Protein AF-A0A7C5MFE7-F1 (afdb_monomer)

Secondary structure (DSSP, 8-state):
-HHHHHHHHHHHHHHHHHHHHHHHHHHHHHHHHHHHHHHHHHHHHHHHHHHHHHHHHHHHHHHHHHHHHHTTT-HHHHHHHHHHHHHHHHHHHHHHHHHHHHHHHHHHHHHHHHHHHHHHHHHHHHHS-HHHHT-HHHHHHHHHHHHHHHHHHHHHHHHHHHHHHHHHHHHHHHHHHHHH-THHHHHHHHHHHHHHHHHHHHHHHHHHHHHHHHHHHHHHHHHHHHHH-TTTHHHH--

Mean predicted aligned error: 10.72 Å

Radius of gyration: 26.64 Å; Cα contacts (8 Å, |Δi|>4): 105; chains: 1; bounding box: 60×43×82 Å

Foldseek 3Di:
DVVLVVLVVVVVVVVVVCVVVVVVLVVLLCVQPVPLVVVLVVLLLVLLCLVVVLVVLVVLLVVLVVVCVVVVNPVVSVVSNVVSVVVNVVSVVVSVVSVVVSVVSLVVSLVSQLVVLVVVLVVVVVVDDPVLVPDPVSVVVSVCSNVCSSPPSSVVCVVVSVVVSVVSNLVSVQVSVVVVPNVVNVVVCVVCVVVVSVVSSVVSVVVVVCVVCVVVVVVVVVVVCCVPPPVNPVVVVD

pLDDT: mean 80.55, std 8.69, range [53.72, 92.88]

Structure (mmCIF, N/CA/C/O backbone):
data_AF-A0A7C5MFE7-F1
#
_entry.id   AF-A0A7C5MFE7-F1
#
loop_
_atom_site.group_PDB
_atom_site.id
_atom_site.type_symbol
_atom_site.label_atom_id
_atom_site.label_alt_id
_atom_site.label_comp_id
_atom_site.label_asym_id
_atom_site.label_entity_id
_atom_site.label_seq_id
_atom_site.pdbx_PDB_ins_code
_atom_site.Cartn_x
_atom_site.Cartn_y
_atom_site.Cartn_z
_atom_site.occupancy
_atom_site.B_iso_or_equiv
_atom_site.auth_seq_id
_atom_site.auth_comp_id
_atom_site.auth_asym_id
_atom_site.auth_atom_id
_atom_site.pdbx_PDB_model_num
ATOM 1 N N . MET A 1 1 ? 23.679 -6.532 19.827 1.00 55.00 1 MET A N 1
ATOM 2 C CA . MET A 1 1 ? 23.094 -7.546 18.911 1.00 55.00 1 MET A CA 1
ATOM 3 C C . MET A 1 1 ? 22.329 -8.663 19.627 1.00 55.00 1 MET A C 1
ATOM 5 O O . MET A 1 1 ? 21.208 -8.943 19.228 1.00 55.00 1 MET A O 1
ATOM 9 N N . ARG A 1 2 ? 22.862 -9.289 20.693 1.00 57.25 2 ARG A N 1
ATOM 10 C CA . ARG A 1 2 ? 22.149 -10.369 21.418 1.00 57.25 2 ARG A CA 1
ATOM 11 C C . ARG A 1 2 ? 20.836 -9.931 22.091 1.00 57.25 2 ARG A C 1
ATOM 13 O O . ARG A 1 2 ? 19.842 -10.634 21.957 1.00 57.25 2 ARG A O 1
ATOM 20 N N . GLN A 1 3 ? 20.800 -8.757 22.730 1.00 60.09 3 GLN A N 1
ATOM 21 C CA . GLN A 1 3 ? 19.574 -8.230 23.356 1.00 60.09 3 GLN A CA 1
ATOM 22 C C . GLN A 1 3 ? 18.445 -7.961 22.346 1.00 60.09 3 GLN A C 1
ATOM 24 O O . GLN A 1 3 ? 17.285 -8.247 22.627 1.00 60.09 3 GLN A O 1
ATOM 29 N N . THR A 1 4 ? 18.766 -7.470 21.145 1.00 59.75 4 THR A N 1
ATOM 30 C CA . THR A 1 4 ? 17.771 -7.207 20.093 1.00 59.75 4 THR A CA 1
ATOM 31 C C . THR A 1 4 ? 17.127 -8.496 19.579 1.00 59.75 4 THR A C 1
ATOM 33 O O . THR A 1 4 ? 15.907 -8.561 19.448 1.00 59.75 4 THR A O 1
ATOM 36 N N . LEU A 1 5 ? 17.920 -9.549 19.357 1.00 61.09 5 LEU A N 1
ATOM 37 C CA . LEU A 1 5 ? 17.409 -10.854 18.915 1.00 61.09 5 LEU A CA 1
ATOM 38 C C . LEU A 1 5 ? 16.526 -11.527 19.980 1.00 61.09 5 LEU A C 1
ATOM 40 O O . LEU A 1 5 ? 15.497 -12.114 19.645 1.00 61.09 5 LEU A O 1
ATOM 44 N N . GLN A 1 6 ? 16.872 -11.377 21.262 1.00 64.38 6 GLN A N 1
ATOM 45 C CA . GLN A 1 6 ? 16.081 -11.901 22.383 1.00 64.38 6 GLN A CA 1
ATOM 46 C C . GLN A 1 6 ? 14.714 -11.215 22.532 1.00 64.38 6 GLN A C 1
ATOM 48 O O . GLN A 1 6 ? 13.746 -11.863 22.925 1.00 64.38 6 GLN A O 1
ATOM 53 N N . LEU A 1 7 ? 14.603 -9.930 22.180 1.00 63.91 7 LEU A N 1
ATOM 54 C CA . LEU A 1 7 ? 13.331 -9.196 22.206 1.00 63.91 7 LEU A CA 1
ATOM 55 C C . LEU A 1 7 ? 12.421 -9.527 21.010 1.00 63.91 7 LEU A C 1
ATOM 57 O O . LEU A 1 7 ? 11.194 -9.510 21.145 1.00 63.91 7 LEU A O 1
ATOM 61 N N . LEU A 1 8 ? 13.004 -9.840 19.849 1.00 63.16 8 LEU A N 1
ATOM 62 C CA . LEU A 1 8 ? 12.271 -10.095 18.603 1.00 63.16 8 LEU A CA 1
ATOM 63 C C . LEU A 1 8 ? 11.680 -11.510 18.528 1.00 63.16 8 LEU A C 1
ATOM 65 O O . LEU A 1 8 ? 10.527 -11.673 18.123 1.00 63.16 8 LEU A O 1
ATOM 69 N N . TYR A 1 9 ? 12.423 -12.527 18.970 1.00 69.50 9 TYR A N 1
ATOM 70 C CA . TYR A 1 9 ? 12.007 -13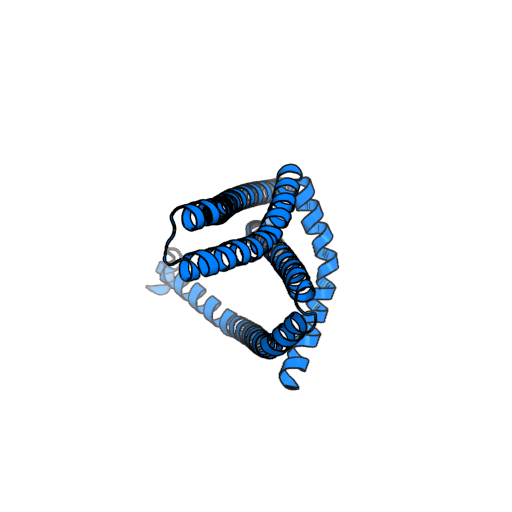.934 18.904 1.00 69.50 9 TYR A CA 1
ATOM 71 C C . TYR A 1 9 ? 10.619 -14.237 19.520 1.00 69.50 9 TYR A C 1
ATOM 73 O O . TYR A 1 9 ? 9.765 -14.800 18.827 1.00 69.50 9 TYR A O 1
ATOM 81 N N . PRO A 1 10 ? 10.303 -13.830 20.769 1.00 69.81 10 PRO A N 1
ATOM 82 C CA . PRO A 1 10 ? 8.995 -14.121 21.363 1.00 69.81 10 PRO A CA 1
ATOM 83 C C . PRO A 1 10 ? 7.845 -13.370 20.676 1.00 69.81 10 PRO A C 1
ATOM 85 O O . PRO A 1 10 ? 6.695 -13.807 20.740 1.00 69.81 10 PRO A O 1
ATOM 88 N N . ARG A 1 11 ? 8.128 -12.243 20.013 1.00 67.00 11 ARG A N 1
ATOM 89 C CA . ARG A 1 11 ? 7.126 -11.437 19.302 1.00 67.00 11 ARG A CA 1
ATOM 90 C C . ARG A 1 11 ? 6.789 -12.031 17.942 1.00 67.00 11 ARG A C 1
ATOM 92 O O . ARG A 1 11 ? 5.608 -12.154 17.637 1.00 67.00 11 ARG A O 1
ATOM 99 N N . LEU A 1 12 ? 7.796 -12.474 17.192 1.00 68.75 12 LEU A N 1
ATOM 100 C CA . LEU A 1 12 ? 7.597 -13.210 15.941 1.00 68.75 12 LEU A CA 1
ATOM 101 C C . LEU A 1 12 ? 6.794 -14.492 16.180 1.00 68.75 12 LEU A C 1
ATOM 103 O O . LEU A 1 12 ? 5.860 -14.775 15.440 1.00 68.75 12 LEU A O 1
ATOM 107 N N . ARG A 1 13 ? 7.066 -15.207 17.279 1.00 72.19 13 ARG A N 1
ATOM 108 C CA . ARG A 1 13 ? 6.284 -16.389 17.671 1.00 72.19 13 ARG A CA 1
ATOM 109 C C . ARG A 1 13 ? 4.826 -16.059 18.008 1.00 72.19 13 ARG A C 1
ATOM 111 O O . ARG A 1 13 ? 3.935 -16.805 17.619 1.00 72.19 13 ARG A O 1
ATOM 118 N N . LYS A 1 14 ? 4.560 -14.950 18.709 1.00 68.31 14 LYS A N 1
ATOM 119 C CA . LYS A 1 14 ? 3.183 -14.500 18.995 1.00 68.31 14 LYS A CA 1
ATOM 120 C C . LYS A 1 14 ? 2.439 -14.060 17.734 1.00 68.31 14 LYS A C 1
ATOM 122 O O . LYS A 1 14 ? 1.273 -14.402 17.593 1.00 68.31 14 LYS A O 1
ATOM 127 N N . ALA A 1 15 ? 3.105 -13.357 16.819 1.00 65.31 15 ALA A N 1
ATOM 128 C CA . ALA A 1 15 ? 2.534 -13.007 15.520 1.00 65.31 15 ALA A CA 1
ATOM 129 C C . ALA A 1 15 ? 2.223 -14.268 14.695 1.00 65.31 15 ALA A C 1
ATOM 131 O O . ALA A 1 15 ? 1.126 -14.398 14.161 1.00 65.31 15 ALA A O 1
ATOM 132 N N . ALA A 1 16 ? 3.135 -15.245 14.684 1.00 68.75 16 ALA A N 1
ATOM 133 C CA . ALA A 1 16 ? 2.913 -16.534 14.037 1.00 68.75 16 ALA A CA 1
ATOM 134 C C . ALA A 1 16 ? 1.734 -17.307 14.657 1.00 68.75 16 ALA A C 1
ATOM 136 O O . ALA A 1 16 ? 0.937 -17.896 13.938 1.00 68.75 16 ALA A O 1
ATOM 137 N N . ALA A 1 17 ? 1.561 -17.241 15.980 1.00 69.50 17 ALA A N 1
ATOM 138 C CA . ALA A 1 17 ? 0.408 -17.825 16.668 1.00 69.50 17 ALA A CA 1
ATOM 139 C C . ALA A 1 17 ? -0.923 -17.110 16.359 1.00 69.50 17 ALA A C 1
ATOM 141 O O . ALA A 1 17 ? -1.986 -17.673 16.613 1.00 69.50 17 ALA A O 1
ATOM 142 N N . GLN A 1 18 ? -0.882 -15.891 15.808 1.00 68.31 18 GLN A N 1
ATOM 143 C CA . GLN A 1 18 ? -2.063 -15.134 15.389 1.00 68.31 18 GLN A CA 1
ATOM 144 C C . GLN A 1 18 ? -2.415 -15.296 13.900 1.00 68.31 18 GLN A C 1
ATOM 146 O O . GLN A 1 18 ? -3.549 -15.008 13.519 1.00 68.31 18 GLN 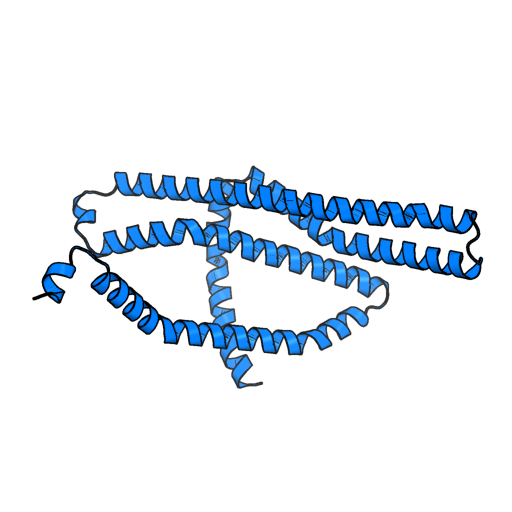A O 1
ATOM 151 N N . LEU A 1 19 ? -1.500 -15.825 13.074 1.00 70.50 19 LEU A N 1
ATOM 152 C CA . LEU A 1 19 ? -1.760 -16.216 11.679 1.00 70.50 19 LEU A CA 1
ATOM 153 C C . LEU A 1 19 ? -3.030 -17.068 11.501 1.00 70.50 19 LEU A C 1
ATOM 155 O O . LEU A 1 19 ? -3.811 -16.760 10.599 1.00 70.50 19 LEU A O 1
ATOM 159 N N . PRO A 1 20 ? -3.317 -18.085 12.343 1.00 71.19 20 PRO A N 1
ATOM 160 C CA . PRO A 1 20 ? -4.538 -18.866 12.202 1.00 71.19 20 PRO A CA 1
ATOM 161 C C . PRO A 1 20 ? -5.813 -18.088 12.532 1.00 71.19 20 PRO A C 1
ATOM 163 O O . PRO A 1 20 ? -6.875 -18.634 12.309 1.00 71.19 20 PRO A O 1
ATOM 166 N N . TYR A 1 21 ? -5.786 -16.840 13.000 1.00 67.38 21 TYR A N 1
ATOM 167 C CA . TYR A 1 21 ? -7.007 -16.026 13.095 1.00 67.38 21 TYR A CA 1
ATOM 168 C C . TYR A 1 21 ? -7.227 -15.152 11.855 1.00 67.38 21 TYR A C 1
ATOM 170 O O . TYR A 1 21 ? -8.353 -14.731 11.604 1.00 67.38 21 TYR A O 1
ATOM 178 N N . LEU A 1 22 ? -6.193 -14.950 11.028 1.00 69.25 22 LEU A N 1
ATOM 179 C CA . LEU A 1 22 ? -6.291 -14.160 9.798 1.00 69.25 22 LEU A CA 1
ATOM 180 C C . LEU A 1 22 ? -7.236 -14.791 8.779 1.00 69.25 22 LEU A C 1
ATOM 182 O O . LEU A 1 22 ? -7.971 -14.062 8.123 1.00 69.25 22 LEU A O 1
ATOM 186 N N . HIS A 1 23 ? -7.266 -16.124 8.664 1.00 73.25 23 HIS A N 1
ATOM 187 C CA . HIS A 1 23 ? -8.156 -16.792 7.707 1.00 73.25 23 HIS A CA 1
ATOM 188 C C . HIS A 1 23 ? -9.632 -16.480 7.989 1.00 73.25 23 HIS A C 1
ATOM 190 O O . HIS A 1 23 ? -10.410 -16.300 7.059 1.00 73.25 23 HIS A O 1
ATOM 196 N N . ARG A 1 24 ? -10.014 -16.374 9.268 1.00 68.06 24 ARG A N 1
ATOM 197 C CA . ARG A 1 24 ? -11.397 -16.116 9.677 1.00 68.06 24 ARG A CA 1
ATOM 198 C C . ARG A 1 24 ? -11.795 -14.671 9.389 1.00 68.06 24 ARG A C 1
ATOM 200 O O . ARG A 1 24 ? -12.894 -14.428 8.904 1.00 68.06 24 ARG A O 1
ATOM 207 N N . THR A 1 25 ? -10.879 -13.729 9.608 1.00 68.50 25 THR A N 1
ATOM 208 C CA . THR A 1 25 ? -11.067 -12.319 9.243 1.00 68.50 25 THR A CA 1
ATOM 209 C C . THR A 1 25 ? -11.133 -12.141 7.726 1.00 68.50 25 THR A C 1
ATOM 211 O O . THR A 1 25 ? -12.015 -11.449 7.231 1.00 68.50 25 THR A O 1
ATOM 214 N N . LEU A 1 26 ? -10.257 -12.813 6.973 1.00 69.25 26 LEU A N 1
ATOM 215 C CA . LEU A 1 26 ? -10.263 -12.790 5.508 1.00 69.25 26 LEU A CA 1
ATOM 216 C C . LEU A 1 26 ? -11.532 -13.426 4.931 1.00 69.25 26 LEU A C 1
ATOM 218 O O . LEU A 1 26 ? -12.086 -12.900 3.973 1.00 69.25 26 LEU A O 1
ATOM 222 N N . ALA A 1 27 ? -12.034 -14.505 5.535 1.00 74.75 27 ALA A N 1
ATOM 223 C CA . ALA A 1 27 ? -13.296 -15.123 5.137 1.00 74.75 27 ALA A CA 1
ATOM 224 C C . ALA A 1 27 ? -14.496 -14.188 5.364 1.00 74.75 27 ALA A C 1
ATOM 226 O O . ALA A 1 27 ? -15.359 -14.094 4.495 1.00 74.75 27 ALA A O 1
ATOM 227 N N . LEU A 1 28 ? -14.533 -13.455 6.483 1.00 67.38 28 LEU A N 1
ATOM 228 C CA . LEU A 1 28 ? -15.562 -12.439 6.746 1.00 67.38 28 LEU A CA 1
ATOM 229 C C . LEU A 1 28 ? -15.511 -11.294 5.724 1.00 67.38 28 LEU A C 1
ATOM 231 O O . LEU A 1 28 ? -16.542 -10.886 5.197 1.00 67.38 28 LEU A O 1
ATOM 235 N N . VAL A 1 29 ? -14.311 -10.817 5.385 1.00 69.31 29 VAL A N 1
ATOM 236 C CA . VAL A 1 29 ? -14.124 -9.776 4.359 1.00 69.31 29 VAL A CA 1
ATOM 237 C C . VAL A 1 29 ? -14.544 -10.275 2.979 1.00 69.31 29 VAL A C 1
ATOM 239 O O . VAL A 1 29 ? -15.185 -9.540 2.227 1.00 69.31 29 VAL A O 1
ATOM 242 N N . TRP A 1 30 ? -14.216 -11.526 2.654 1.00 73.88 30 TRP A N 1
ATOM 243 C CA . TRP A 1 30 ? -14.613 -12.159 1.402 1.00 73.88 30 TRP A CA 1
ATOM 244 C C . TRP A 1 30 ? -16.134 -12.287 1.297 1.00 73.88 30 TRP A C 1
ATOM 246 O O . TRP A 1 30 ? -16.702 -11.979 0.254 1.00 73.88 30 TRP A O 1
ATOM 256 N N . GLN A 1 31 ? -16.809 -12.670 2.383 1.00 72.31 31 GLN A N 1
ATOM 257 C CA . GLN A 1 31 ? -18.274 -12.722 2.436 1.00 72.31 31 GLN A CA 1
ATOM 258 C C . GLN A 1 31 ? -18.914 -11.336 2.284 1.00 72.31 31 GLN A C 1
ATOM 260 O O . GLN A 1 31 ? -19.957 -11.222 1.646 1.00 72.31 31 GLN A O 1
ATOM 265 N N . ALA A 1 32 ? -18.284 -10.287 2.816 1.00 67.50 32 ALA A N 1
ATOM 266 C CA . ALA A 1 32 ? -18.784 -8.919 2.702 1.00 67.50 32 ALA A CA 1
ATOM 267 C C . ALA A 1 32 ? -18.498 -8.267 1.332 1.00 67.50 32 ALA A C 1
ATOM 269 O O . ALA A 1 32 ? -19.285 -7.448 0.869 1.00 67.50 32 ALA A O 1
ATOM 270 N N . SER A 1 33 ? -17.371 -8.591 0.680 1.00 72.00 33 SER A N 1
ATOM 271 C CA . SER A 1 33 ? -16.854 -7.806 -0.456 1.00 72.00 33 SER A CA 1
ATOM 272 C C . SER A 1 33 ? -16.037 -8.609 -1.486 1.00 72.00 33 SER A C 1
ATOM 274 O O . SER A 1 33 ? -15.016 -8.131 -1.984 1.00 72.00 33 SER A O 1
ATOM 276 N N . ALA A 1 34 ? -16.461 -9.827 -1.847 1.00 76.06 34 ALA A N 1
ATOM 277 C CA . ALA A 1 34 ? -15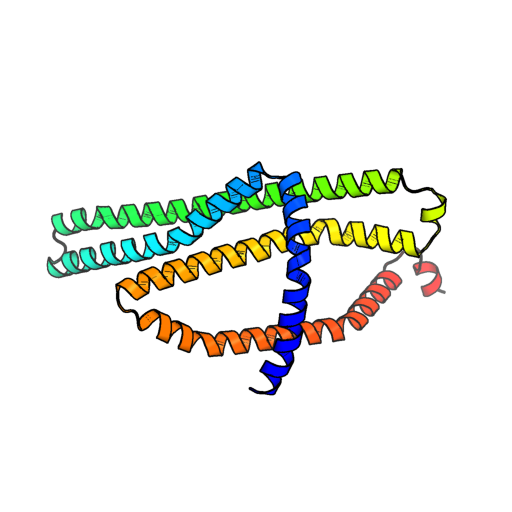.730 -10.696 -2.788 1.00 76.06 34 ALA A CA 1
ATOM 278 C C . ALA A 1 34 ? -15.331 -9.995 -4.107 1.00 76.06 34 ALA A C 1
ATOM 280 O O . ALA A 1 34 ? -14.179 -10.082 -4.536 1.00 76.06 34 ALA A O 1
ATOM 281 N N . GLY A 1 35 ? -16.250 -9.238 -4.722 1.00 80.12 35 GLY A N 1
ATOM 282 C CA . GLY A 1 35 ? -15.983 -8.504 -5.966 1.00 80.12 35 GLY A CA 1
ATOM 283 C C . GLY A 1 35 ? -14.861 -7.470 -5.817 1.00 80.12 35 GLY A C 1
ATOM 284 O O . GLY A 1 35 ? -13.873 -7.511 -6.546 1.00 80.12 35 GLY A O 1
ATOM 285 N N . TRP A 1 36 ? -14.951 -6.600 -4.811 1.00 75.50 36 TRP A N 1
ATOM 286 C CA . TRP A 1 36 ? -13.932 -5.578 -4.550 1.00 75.50 36 TRP A CA 1
ATOM 287 C C . TRP A 1 36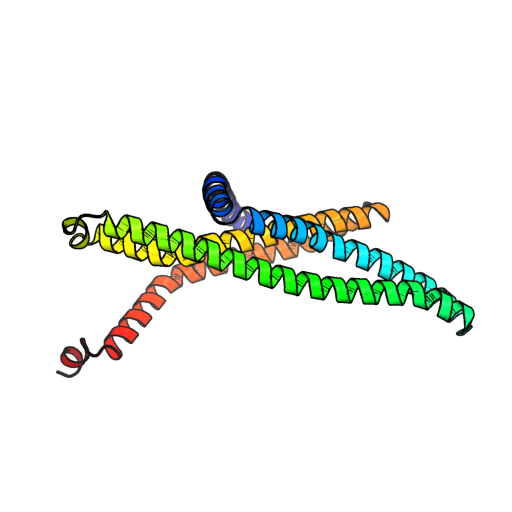 ? -12.598 -6.172 -4.101 1.00 75.50 36 TRP A C 1
ATOM 289 O O . TRP A 1 36 ? -11.547 -5.691 -4.513 1.00 75.50 36 TRP A O 1
ATOM 299 N N . THR A 1 37 ? -12.627 -7.267 -3.338 1.00 75.06 37 THR A N 1
ATOM 300 C CA . THR A 1 37 ? -11.416 -7.970 -2.893 1.00 75.06 37 THR A CA 1
ATOM 301 C C . THR A 1 37 ? -10.637 -8.546 -4.079 1.00 75.06 37 THR A C 1
ATOM 303 O O . THR A 1 37 ? -9.413 -8.433 -4.122 1.00 75.06 37 THR A O 1
ATOM 306 N N . THR A 1 38 ? -11.324 -9.124 -5.072 1.00 81.00 38 THR A N 1
ATOM 307 C CA . THR A 1 38 ? -10.667 -9.632 -6.293 1.00 81.00 38 THR A CA 1
ATOM 308 C C . THR A 1 38 ? -10.129 -8.510 -7.179 1.00 81.00 38 THR A C 1
ATOM 310 O O . THR A 1 38 ? -8.986 -8.598 -7.630 1.00 81.00 38 THR A O 1
ATOM 313 N N . ALA A 1 39 ? -10.895 -7.430 -7.373 1.00 83.00 39 ALA A N 1
ATOM 314 C CA . ALA A 1 39 ? -10.444 -6.253 -8.116 1.00 83.00 39 ALA A CA 1
ATOM 315 C C . ALA A 1 39 ? -9.200 -5.625 -7.470 1.00 83.00 39 ALA A C 1
ATOM 317 O O . ALA A 1 39 ? -8.222 -5.321 -8.151 1.00 83.00 39 ALA A O 1
ATOM 318 N N . TRP A 1 40 ? -9.203 -5.504 -6.143 1.00 81.06 40 TRP A N 1
ATOM 319 C CA . TRP A 1 40 ? -8.063 -5.024 -5.374 1.00 81.06 40 TRP A CA 1
ATOM 320 C C . TRP A 1 40 ? -6.849 -5.951 -5.497 1.00 81.06 40 TRP A C 1
ATOM 322 O O . TRP A 1 40 ? -5.750 -5.477 -5.778 1.00 81.06 40 TRP A O 1
ATOM 332 N N . ALA A 1 41 ? -7.034 -7.268 -5.365 1.00 80.69 41 ALA A N 1
ATOM 333 C CA . ALA A 1 41 ? -5.953 -8.242 -5.513 1.00 80.69 41 ALA A CA 1
ATOM 334 C C . ALA A 1 41 ? -5.312 -8.198 -6.909 1.00 80.69 41 ALA A C 1
ATOM 336 O O . ALA A 1 41 ? -4.086 -8.184 -7.024 1.00 80.69 41 ALA A O 1
ATOM 337 N N . ALA A 1 42 ? -6.122 -8.112 -7.969 1.00 85.88 42 ALA A N 1
ATOM 338 C CA . ALA A 1 42 ? -5.623 -7.948 -9.332 1.00 85.88 42 ALA A CA 1
ATOM 339 C C . ALA A 1 42 ? -4.810 -6.652 -9.474 1.00 85.88 42 ALA A C 1
ATOM 341 O O . ALA A 1 42 ? -3.715 -6.653 -10.041 1.00 85.88 42 ALA A O 1
ATOM 342 N N . LEU A 1 43 ? -5.303 -5.556 -8.897 1.00 84.56 43 LEU A N 1
ATOM 343 C CA . LEU A 1 43 ? -4.635 -4.263 -8.954 1.00 84.56 43 LEU A CA 1
ATOM 344 C C . LEU A 1 43 ? -3.305 -4.251 -8.189 1.00 84.56 43 LEU A C 1
ATOM 346 O O . LEU A 1 43 ? -2.347 -3.643 -8.662 1.00 84.56 43 LEU A O 1
ATOM 350 N N . LEU A 1 44 ? -3.207 -4.960 -7.059 1.00 81.44 44 LEU A N 1
ATOM 351 C CA . LEU A 1 44 ? -1.948 -5.141 -6.324 1.00 81.44 44 LEU A CA 1
ATOM 352 C C . LEU A 1 44 ? -0.894 -5.850 -7.177 1.00 81.44 44 LEU A C 1
ATOM 354 O O . LEU A 1 44 ? 0.269 -5.446 -7.168 1.00 81.44 44 LEU A O 1
ATOM 358 N N . VAL A 1 45 ? -1.292 -6.880 -7.931 1.00 83.00 45 VAL A N 1
ATOM 359 C CA . VAL A 1 45 ? -0.379 -7.610 -8.822 1.00 83.00 45 VAL A CA 1
ATOM 360 C C . VAL A 1 45 ? 0.129 -6.701 -9.936 1.00 83.00 45 VAL A C 1
ATOM 362 O O . VAL A 1 45 ? 1.337 -6.620 -10.159 1.00 83.00 45 VAL A O 1
ATOM 365 N N . VAL A 1 46 ? -0.770 -5.960 -10.591 1.00 86.31 46 VAL A N 1
ATOM 366 C CA . VAL A 1 46 ? -0.387 -5.005 -11.643 1.00 86.31 46 VAL A CA 1
ATOM 367 C C . VAL A 1 46 ? 0.530 -3.919 -11.077 1.00 86.31 46 VAL A C 1
ATOM 369 O O . VAL A 1 46 ? 1.572 -3.627 -11.664 1.00 86.31 46 VAL A O 1
ATOM 372 N N . GLN A 1 47 ? 0.212 -3.363 -9.905 1.00 83.00 47 GLN A N 1
ATOM 373 C CA . GLN A 1 47 ? 1.049 -2.346 -9.269 1.00 83.00 47 GLN A CA 1
ATOM 374 C C . GLN A 1 47 ? 2.419 -2.865 -8.834 1.00 83.00 47 GLN A C 1
ATOM 376 O O . GLN A 1 47 ? 3.387 -2.114 -8.913 1.00 83.00 47 GLN A O 1
ATOM 381 N N . GLY A 1 48 ? 2.529 -4.121 -8.398 1.00 82.31 48 GLY A N 1
ATOM 382 C CA . GLY A 1 48 ? 3.818 -4.726 -8.050 1.00 82.31 48 GLY A CA 1
ATOM 383 C C . GLY A 1 48 ? 4.732 -4.950 -9.259 1.00 82.31 48 GLY A C 1
ATOM 384 O O . GLY A 1 48 ? 5.952 -4.982 -9.111 1.00 82.31 48 GLY A O 1
ATOM 385 N N . LEU A 1 49 ? 4.156 -5.058 -10.461 1.00 84.38 49 LEU A N 1
ATOM 386 C CA . LEU A 1 49 ? 4.888 -5.222 -11.721 1.00 84.38 49 LEU A CA 1
ATOM 387 C C . LEU A 1 49 ? 5.243 -3.889 -12.398 1.00 84.38 49 LEU A C 1
ATOM 389 O O . LEU A 1 49 ? 6.192 -3.838 -13.177 1.00 84.38 49 LEU A O 1
ATOM 393 N N . LEU A 1 50 ? 4.539 -2.795 -12.095 1.00 84.62 50 LEU A N 1
ATOM 394 C CA . LEU A 1 50 ? 4.823 -1.476 -12.678 1.00 84.62 50 LEU A CA 1
ATOM 395 C C . LEU A 1 50 ? 6.281 -1.008 -12.483 1.00 84.62 50 LEU A C 1
ATOM 397 O O . LEU A 1 50 ? 6.881 -0.568 -13.465 1.00 84.62 50 LEU A O 1
ATOM 401 N N . PRO A 1 51 ? 6.906 -1.138 -11.292 1.00 84.31 51 PRO A N 1
ATOM 402 C CA . PRO A 1 51 ? 8.307 -0.762 -11.099 1.00 84.31 51 PRO A CA 1
ATOM 403 C C . PRO A 1 51 ? 9.266 -1.497 -12.039 1.00 84.31 51 PRO A C 1
ATOM 405 O O . PRO A 1 51 ? 10.253 -0.915 -12.481 1.00 84.31 51 PRO A O 1
ATOM 408 N N . VAL A 1 52 ? 8.961 -2.752 -12.388 1.00 85.75 52 VAL A N 1
ATOM 409 C CA . VAL A 1 52 ? 9.750 -3.532 -13.350 1.00 85.75 52 VAL A CA 1
ATOM 410 C C . VAL A 1 52 ? 9.694 -2.892 -14.734 1.00 85.75 52 VAL A C 1
ATOM 412 O O . VAL A 1 52 ? 10.739 -2.664 -15.345 1.00 85.75 52 VAL A O 1
ATOM 415 N N . ALA A 1 53 ? 8.495 -2.544 -15.209 1.00 85.94 53 ALA A N 1
ATOM 416 C CA . ALA A 1 53 ? 8.324 -1.867 -16.493 1.00 85.94 53 ALA A CA 1
ATOM 417 C C . ALA A 1 53 ? 9.095 -0.537 -16.535 1.00 85.94 53 ALA A C 1
ATOM 419 O O . ALA A 1 53 ? 9.796 -0.259 -17.510 1.00 85.94 53 ALA A O 1
ATOM 420 N N . THR A 1 54 ? 9.041 0.245 -15.452 1.00 86.38 54 THR A N 1
ATOM 421 C CA . THR A 1 54 ? 9.776 1.512 -15.329 1.00 86.38 54 THR A CA 1
ATOM 422 C C . THR A 1 54 ? 11.286 1.318 -15.455 1.00 86.38 54 THR A C 1
ATOM 424 O O . THR A 1 54 ? 11.938 2.096 -16.150 1.00 86.38 54 THR A O 1
ATOM 427 N N . VAL A 1 55 ? 11.861 0.277 -14.847 1.00 87.25 55 VAL A N 1
ATOM 428 C CA . VAL A 1 55 ? 13.303 -0.018 -14.953 1.00 87.25 55 VAL A CA 1
ATOM 429 C C . VAL A 1 55 ? 13.703 -0.350 -16.393 1.00 87.25 55 VAL A C 1
ATOM 431 O O . VAL A 1 55 ? 14.666 0.223 -16.908 1.00 87.25 55 VAL A O 1
ATOM 434 N N . TYR A 1 56 ? 12.951 -1.220 -17.075 1.00 87.75 56 TYR A N 1
ATOM 435 C CA . TYR A 1 56 ? 13.230 -1.564 -18.476 1.00 87.75 56 TYR A CA 1
ATOM 436 C C . TYR A 1 56 ? 13.121 -0.352 -19.407 1.00 87.75 56 TYR A C 1
ATOM 438 O O . TYR A 1 56 ? 13.973 -0.161 -20.277 1.00 87.75 56 TYR A O 1
ATOM 446 N N . LEU A 1 57 ? 12.108 0.491 -19.202 1.00 87.12 57 LEU A N 1
ATOM 447 C CA . LEU A 1 57 ? 11.922 1.717 -19.978 1.00 87.12 57 LEU A CA 1
ATOM 448 C C . LEU A 1 57 ? 13.014 2.745 -19.694 1.00 87.12 57 LEU A C 1
ATOM 450 O O . LEU A 1 57 ? 13.516 3.360 -20.630 1.00 87.12 57 LEU A O 1
ATOM 454 N N . THR A 1 58 ? 13.451 2.872 -18.440 1.00 88.12 58 THR A N 1
ATOM 455 C CA . THR A 1 58 ? 14.562 3.760 -18.068 1.00 88.12 58 THR A CA 1
ATOM 456 C C . THR A 1 58 ? 15.832 3.358 -18.807 1.00 88.12 58 THR A C 1
ATOM 458 O O . THR A 1 58 ? 16.479 4.207 -19.413 1.00 88.12 58 THR A O 1
ATOM 461 N N . ARG A 1 59 ? 16.151 2.057 -18.850 1.00 87.62 59 ARG A N 1
ATOM 462 C CA . ARG A 1 59 ? 17.264 1.546 -19.662 1.00 87.62 59 ARG A CA 1
ATOM 463 C C . ARG A 1 59 ? 17.102 1.918 -21.136 1.00 87.62 59 ARG A C 1
ATOM 465 O O . ARG A 1 59 ? 18.028 2.465 -21.718 1.00 87.62 59 ARG A O 1
ATOM 472 N N . ALA A 1 60 ? 15.939 1.649 -21.731 1.00 87.50 60 ALA A N 1
ATOM 473 C CA . ALA A 1 60 ? 15.703 1.935 -23.145 1.00 87.50 60 ALA A CA 1
ATOM 474 C C . ALA A 1 60 ? 15.849 3.432 -23.473 1.00 87.50 60 ALA A C 1
ATOM 476 O O . ALA A 1 60 ? 16.417 3.782 -24.507 1.00 87.50 60 ALA A O 1
ATOM 477 N N . VAL A 1 61 ? 15.374 4.315 -22.592 1.00 88.38 61 VAL A N 1
ATOM 478 C CA . VAL A 1 61 ? 15.538 5.768 -22.731 1.00 88.38 61 VAL A CA 1
ATOM 479 C C . VAL A 1 61 ? 17.010 6.158 -22.613 1.00 88.38 61 VAL A C 1
ATOM 481 O O . VAL A 1 61 ? 17.506 6.882 -23.472 1.00 88.38 61 VAL A O 1
ATOM 484 N N . VAL A 1 62 ? 17.727 5.652 -21.606 1.00 88.88 62 VAL A N 1
ATOM 485 C CA . VAL A 1 62 ? 19.159 5.936 -21.405 1.00 88.88 62 VAL A CA 1
ATOM 486 C C . VAL A 1 62 ? 19.988 5.464 -22.600 1.00 88.88 62 VAL A C 1
ATOM 488 O O . VAL A 1 62 ? 20.766 6.248 -23.139 1.00 88.88 62 VAL A O 1
ATOM 491 N N . ASP A 1 63 ? 19.773 4.236 -23.076 1.00 89.50 63 ASP A N 1
ATOM 492 C CA . ASP A 1 63 ? 20.491 3.666 -24.223 1.00 89.50 63 ASP A CA 1
ATOM 493 C C . ASP A 1 63 ? 20.304 4.534 -25.481 1.00 89.50 63 ASP A C 1
ATOM 495 O O . ASP A 1 63 ? 21.261 4.811 -26.207 1.00 89.50 63 ASP A O 1
ATOM 499 N N . ARG A 1 64 ? 19.084 5.034 -25.723 1.00 88.31 64 ARG A N 1
ATOM 500 C CA . ARG A 1 64 ? 18.787 5.925 -26.858 1.00 88.31 64 ARG A CA 1
ATOM 501 C C . ARG A 1 64 ? 19.345 7.333 -26.667 1.00 88.31 64 ARG A C 1
ATOM 503 O O . ARG A 1 64 ? 19.841 7.911 -27.629 1.00 88.31 64 ARG A O 1
ATOM 510 N N . MET A 1 65 ? 19.321 7.870 -25.449 1.00 86.31 65 MET A N 1
ATOM 511 C CA . MET A 1 65 ? 19.923 9.170 -25.135 1.00 86.31 65 MET A CA 1
ATOM 512 C C . MET A 1 65 ? 21.437 9.158 -25.357 1.00 86.31 65 MET A C 1
ATOM 514 O O . MET A 1 65 ? 21.971 10.096 -25.939 1.00 86.31 65 MET A O 1
ATOM 518 N N . VAL A 1 66 ? 22.131 8.076 -24.990 1.00 90.38 66 VAL A N 1
ATOM 519 C CA . VAL A 1 66 ? 23.572 7.926 -25.263 1.00 90.38 66 VAL A CA 1
ATOM 520 C C . VAL A 1 66 ? 23.867 8.005 -26.765 1.00 90.38 66 VAL A C 1
ATOM 522 O O . VAL A 1 66 ? 24.863 8.613 -27.156 1.00 90.38 66 VAL A O 1
ATOM 525 N N . VAL A 1 67 ? 23.003 7.441 -27.617 1.00 87.50 67 VAL A N 1
ATOM 526 C CA . VAL A 1 67 ? 23.140 7.548 -29.081 1.00 87.50 67 VAL A CA 1
ATOM 527 C C . VAL A 1 67 ? 22.950 8.991 -29.550 1.00 87.50 67 VAL A C 1
ATOM 529 O O . VAL A 1 67 ? 23.795 9.480 -30.292 1.00 87.50 67 VAL A O 1
ATOM 532 N N . VAL A 1 68 ? 21.917 9.690 -29.067 1.00 87.75 68 VAL A N 1
ATOM 533 C CA . VAL A 1 68 ? 21.661 11.109 -29.393 1.00 87.75 68 VAL A CA 1
ATOM 534 C C . VAL A 1 68 ? 22.853 12.000 -29.030 1.00 87.75 68 VAL A C 1
ATOM 536 O O . VAL A 1 68 ? 23.243 12.864 -29.814 1.00 87.75 68 VAL A O 1
ATOM 539 N N . PHE A 1 69 ? 23.468 11.773 -27.865 1.00 88.12 69 PHE A N 1
ATOM 540 C CA . PHE A 1 69 ? 24.667 12.509 -27.455 1.00 88.12 69 PHE A CA 1
ATOM 541 C C . PHE A 1 69 ? 25.868 12.221 -28.362 1.00 88.12 69 PHE A C 1
ATOM 543 O O . PHE A 1 69 ? 26.629 13.135 -28.677 1.00 88.12 69 PHE A O 1
ATOM 550 N N . ARG A 1 70 ? 26.039 10.973 -28.817 1.00 89.44 70 ARG A N 1
ATOM 551 C CA . ARG A 1 70 ? 27.130 10.594 -29.733 1.00 89.44 70 ARG A CA 1
ATOM 552 C C . ARG A 1 70 ? 26.949 11.158 -31.141 1.00 89.44 70 ARG A C 1
ATOM 554 O O . ARG A 1 70 ? 27.947 11.451 -31.789 1.00 89.44 70 ARG A O 1
ATOM 561 N N . THR A 1 71 ? 25.711 11.328 -31.601 1.00 87.50 71 THR A N 1
ATOM 562 C CA . THR A 1 71 ? 25.391 11.893 -32.922 1.00 87.50 71 THR A CA 1
ATOM 563 C C . THR A 1 71 ? 25.189 13.412 -32.904 1.00 87.50 71 THR A C 1
ATOM 565 O O . THR A 1 71 ? 24.696 13.966 -33.879 1.00 87.50 71 THR A O 1
ATOM 568 N N . GLN A 1 72 ? 25.563 14.097 -31.814 1.00 83.75 72 GLN A N 1
ATOM 569 C CA . GLN A 1 72 ? 25.435 15.555 -31.654 1.00 83.75 72 GLN A CA 1
ATOM 570 C C . GLN A 1 72 ? 24.007 16.095 -31.876 1.00 83.75 72 GLN A C 1
ATOM 572 O O . GLN A 1 72 ? 23.827 17.224 -32.323 1.00 83.75 72 GLN A O 1
ATOM 577 N N . GLY A 1 73 ? 22.978 15.313 -31.534 1.00 78.31 73 GLY A N 1
ATOM 578 C CA . GLY A 1 73 ? 21.586 15.768 -31.629 1.00 78.31 73 GLY A CA 1
ATOM 579 C C . GLY A 1 73 ? 20.937 15.604 -33.005 1.00 78.31 73 GLY A C 1
ATOM 580 O O . GLY A 1 73 ? 20.006 16.340 -33.323 1.00 78.31 73 GLY A O 1
ATOM 581 N N . ASP A 1 74 ? 21.394 14.640 -33.806 1.00 88.12 74 ASP A N 1
ATOM 582 C CA . ASP A 1 74 ? 20.779 14.300 -35.094 1.00 88.12 74 ASP A CA 1
ATOM 583 C C . ASP A 1 74 ? 19.248 14.050 -34.966 1.00 88.12 74 ASP A C 1
ATOM 585 O O . ASP A 1 74 ? 18.824 13.272 -34.094 1.00 88.12 74 ASP A O 1
ATOM 589 N N . PRO A 1 75 ? 18.382 14.678 -35.794 1.00 83.50 75 PRO A N 1
ATOM 590 C CA . PRO A 1 75 ? 16.925 14.575 -35.668 1.00 83.50 75 PRO A CA 1
ATOM 591 C C . PRO A 1 75 ? 16.363 13.149 -35.749 1.00 83.50 75 PRO A C 1
ATOM 593 O O . PRO A 1 75 ? 15.329 12.860 -35.137 1.00 83.50 75 PRO A O 1
ATOM 596 N N . GLU A 1 76 ? 17.020 12.240 -36.475 1.00 85.50 76 GLU A N 1
ATOM 597 C CA . GLU A 1 76 ? 16.617 10.829 -36.527 1.00 85.50 76 GLU A CA 1
ATOM 598 C C . GLU A 1 76 ? 16.856 10.112 -35.196 1.00 85.50 76 GLU A C 1
ATOM 600 O O . GLU A 1 76 ? 15.992 9.363 -34.726 1.00 85.50 76 GLU A O 1
ATOM 605 N N . ALA A 1 77 ? 17.976 10.406 -34.532 1.00 81.69 77 ALA A N 1
ATOM 606 C CA . ALA A 1 77 ? 18.277 9.874 -33.209 1.00 81.69 77 ALA A CA 1
ATOM 607 C C . ALA A 1 77 ? 17.275 10.389 -32.159 1.00 81.69 77 ALA A C 1
ATOM 609 O O . ALA A 1 77 ? 16.822 9.611 -31.314 1.00 81.69 77 ALA A O 1
ATOM 610 N N . LEU A 1 78 ? 16.856 11.661 -32.246 1.00 83.06 78 LEU A N 1
ATOM 611 C CA . LEU A 1 78 ? 15.797 12.207 -31.385 1.00 83.06 78 LEU A CA 1
ATOM 612 C C . LEU A 1 78 ? 14.452 11.502 -31.601 1.00 83.06 78 LEU A C 1
ATOM 614 O O . LEU A 1 78 ? 13.808 11.110 -30.626 1.00 83.06 78 LEU A O 1
ATOM 618 N N . ARG A 1 79 ? 14.024 11.296 -32.855 1.00 87.00 79 ARG A N 1
ATOM 619 C CA . ARG A 1 79 ? 12.774 10.563 -33.145 1.00 87.00 79 ARG A CA 1
ATOM 620 C C . ARG A 1 79 ? 12.824 9.130 -32.624 1.00 87.00 79 ARG A C 1
ATOM 622 O O . ARG A 1 79 ? 11.844 8.655 -32.053 1.00 87.00 79 ARG A O 1
ATOM 629 N N . ALA A 1 80 ? 13.966 8.461 -32.762 1.00 83.31 80 ALA A N 1
ATOM 630 C CA . ALA A 1 80 ? 14.159 7.109 -32.248 1.00 83.31 80 ALA A CA 1
ATOM 631 C C . ALA A 1 80 ? 14.118 7.038 -30.708 1.00 83.31 80 ALA A C 1
ATOM 633 O O . ALA A 1 80 ? 13.725 6.011 -30.152 1.00 83.31 80 ALA A O 1
ATOM 634 N N . ALA A 1 81 ? 14.499 8.115 -30.015 1.00 85.62 81 ALA A N 1
ATOM 635 C CA . ALA A 1 81 ? 14.413 8.221 -28.560 1.00 85.62 81 ALA A CA 1
ATOM 636 C C . ALA A 1 81 ? 13.022 8.654 -28.053 1.00 85.62 81 ALA A C 1
ATOM 638 O O . ALA A 1 81 ? 12.654 8.326 -26.923 1.00 85.62 81 ALA A O 1
ATOM 639 N N . ALA A 1 82 ? 12.225 9.336 -28.881 1.00 87.75 82 ALA A N 1
ATOM 640 C CA . ALA A 1 82 ? 10.889 9.807 -28.513 1.00 87.75 82 ALA A CA 1
ATOM 641 C C . ALA A 1 82 ? 9.915 8.659 -28.193 1.00 87.75 82 ALA A C 1
ATOM 643 O O . ALA A 1 82 ? 9.131 8.770 -27.256 1.00 87.75 82 ALA A O 1
ATOM 644 N N . GLY A 1 83 ? 9.997 7.537 -28.918 1.00 90.12 83 GLY A N 1
ATOM 645 C CA . GLY A 1 83 ? 9.167 6.348 -28.679 1.00 90.12 83 GLY A CA 1
ATOM 646 C C . GLY A 1 83 ? 9.268 5.795 -27.247 1.00 90.12 83 GLY A C 1
ATOM 647 O O . GLY A 1 83 ? 8.258 5.768 -26.540 1.00 90.12 83 GLY A O 1
ATOM 648 N N . PRO A 1 84 ? 10.461 5.378 -26.774 1.00 88.19 84 PRO A N 1
ATOM 649 C CA . PRO A 1 84 ? 10.626 4.884 -25.407 1.00 88.19 84 PRO A CA 1
ATOM 650 C C . PRO A 1 84 ? 10.374 5.961 -24.344 1.00 88.19 84 PRO A C 1
ATOM 652 O O . PRO A 1 84 ? 9.845 5.635 -23.283 1.00 88.19 84 PRO A O 1
ATOM 655 N N . ALA A 1 85 ? 10.679 7.235 -24.620 1.00 87.94 85 ALA A N 1
ATOM 656 C CA . ALA A 1 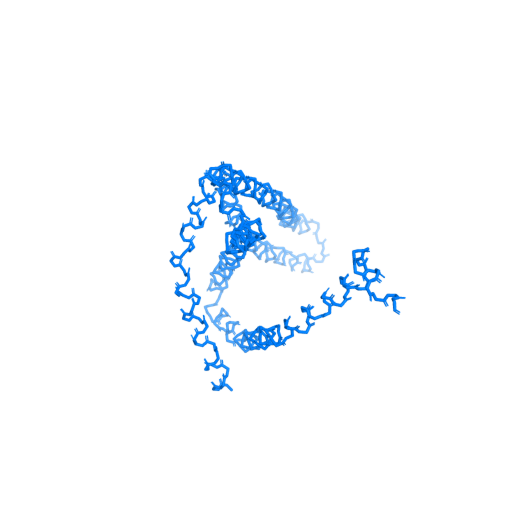85 ? 10.369 8.331 -23.700 1.00 87.94 85 ALA A CA 1
ATOM 657 C C . ALA A 1 85 ? 8.852 8.523 -23.519 1.00 87.94 85 ALA A C 1
ATOM 659 O O . ALA A 1 85 ? 8.373 8.664 -22.394 1.00 87.94 85 ALA A O 1
ATOM 660 N N . LEU A 1 86 ? 8.080 8.454 -24.606 1.00 92.44 86 LEU A N 1
ATOM 661 C CA . LEU A 1 86 ? 6.620 8.529 -24.565 1.00 92.44 86 LEU A CA 1
ATOM 662 C C . LEU A 1 86 ? 6.009 7.298 -23.884 1.00 92.44 86 LEU A C 1
ATOM 664 O O . LEU A 1 86 ? 5.090 7.438 -23.080 1.00 92.44 86 LEU A O 1
ATOM 668 N N . ALA A 1 87 ? 6.554 6.104 -24.131 1.00 90.69 87 ALA A N 1
ATOM 669 C CA . ALA A 1 87 ? 6.149 4.893 -23.420 1.00 90.69 87 ALA A CA 1
ATOM 670 C C . ALA A 1 87 ? 6.414 5.000 -21.908 1.00 90.69 87 ALA A C 1
ATOM 672 O O . ALA A 1 87 ? 5.559 4.625 -21.108 1.00 90.69 87 ALA A O 1
ATOM 673 N N . MET A 1 88 ? 7.556 5.567 -21.503 1.00 90.00 88 MET A N 1
ATOM 674 C CA . MET A 1 88 ? 7.862 5.841 -20.097 1.00 90.00 88 MET A CA 1
ATOM 675 C C . MET A 1 88 ? 6.875 6.835 -19.485 1.00 90.00 88 MET A C 1
ATOM 677 O O . MET A 1 88 ? 6.333 6.561 -18.417 1.00 90.00 88 MET A O 1
ATOM 681 N N . ALA A 1 89 ? 6.580 7.941 -20.171 1.00 90.88 89 ALA A N 1
ATOM 682 C CA . ALA A 1 89 ? 5.581 8.906 -19.717 1.00 90.88 89 ALA A CA 1
ATOM 683 C C . ALA A 1 89 ? 4.195 8.260 -19.554 1.00 90.88 89 ALA A C 1
ATOM 685 O O . ALA A 1 89 ? 3.540 8.464 -18.533 1.00 90.88 89 ALA A O 1
ATOM 686 N N . LEU A 1 90 ? 3.772 7.427 -20.511 1.00 92.50 90 LEU A N 1
ATOM 687 C CA . LEU A 1 90 ? 2.500 6.709 -20.446 1.00 92.50 90 LEU A CA 1
ATOM 688 C C . LEU A 1 90 ? 2.453 5.734 -19.265 1.00 92.50 90 LEU A C 1
ATOM 690 O O . LEU A 1 90 ? 1.452 5.692 -18.559 1.00 92.50 90 LEU A O 1
ATOM 694 N N . VAL A 1 91 ? 3.528 4.980 -19.016 1.00 91.12 91 VAL A N 1
ATOM 695 C CA . VAL A 1 91 ? 3.605 4.063 -17.867 1.00 91.12 91 VAL A CA 1
ATOM 696 C C . VAL A 1 91 ? 3.570 4.822 -16.543 1.00 91.12 91 VAL A C 1
ATOM 698 O O . VAL A 1 91 ? 2.886 4.385 -15.621 1.00 91.12 91 VAL A O 1
ATOM 701 N N . LEU A 1 92 ? 4.244 5.971 -16.444 1.00 89.81 92 LEU A N 1
ATOM 702 C CA . LEU A 1 92 ? 4.192 6.814 -15.247 1.00 89.81 92 LEU A CA 1
ATOM 703 C C . LEU A 1 92 ? 2.780 7.366 -15.012 1.00 89.81 92 LEU A C 1
ATOM 705 O O . LEU A 1 92 ? 2.253 7.226 -13.910 1.00 89.81 92 LEU A O 1
ATOM 709 N N . LEU A 1 93 ? 2.127 7.900 -16.046 1.00 92.88 93 LEU A N 1
ATOM 710 C CA . LEU A 1 93 ? 0.741 8.376 -15.960 1.00 92.88 93 LEU A CA 1
ATOM 711 C C . LEU A 1 93 ? -0.227 7.251 -15.580 1.00 92.88 93 LEU A C 1
ATOM 713 O O . LEU A 1 93 ? -1.062 7.419 -14.692 1.00 92.88 93 LEU A O 1
ATOM 717 N N . LEU A 1 94 ? -0.083 6.086 -16.213 1.00 91.06 94 LEU A N 1
ATOM 718 C CA . LEU A 1 94 ? -0.872 4.901 -15.904 1.00 91.06 94 LEU A CA 1
ATOM 719 C C . LEU A 1 94 ? -0.646 4.463 -14.453 1.00 91.06 94 LEU A C 1
ATOM 721 O O . LEU A 1 94 ? -1.604 4.121 -13.767 1.00 91.06 94 LEU A O 1
ATOM 725 N N . SER A 1 95 ? 0.591 4.524 -13.956 1.00 88.69 95 SER A N 1
ATOM 726 C CA . SER A 1 95 ? 0.904 4.167 -12.571 1.00 88.69 95 SER A CA 1
ATOM 727 C C . SER A 1 95 ? 0.187 5.060 -11.561 1.00 88.69 95 SER A C 1
ATOM 729 O O . SER A 1 95 ? -0.397 4.541 -10.610 1.00 88.69 95 SER A O 1
ATOM 731 N N . GLU A 1 96 ? 0.143 6.371 -11.799 1.00 90.06 96 GLU A N 1
ATOM 732 C CA . GLU A 1 96 ? -0.583 7.311 -10.941 1.00 90.06 96 GLU A CA 1
ATOM 733 C C . GLU A 1 96 ? -2.100 7.110 -11.033 1.00 90.06 96 GLU A C 1
ATOM 735 O O . GLU A 1 96 ? -2.785 7.072 -10.009 1.00 90.06 96 GLU A O 1
ATOM 740 N N . GLY A 1 97 ? -2.625 6.853 -12.235 1.00 91.88 97 GLY A N 1
ATOM 741 C CA . GLY A 1 97 ? -4.030 6.489 -12.423 1.00 91.88 97 GLY A CA 1
ATOM 742 C C . GLY A 1 97 ? -4.413 5.217 -11.658 1.00 91.88 97 GLY A C 1
ATOM 743 O O . GLY A 1 97 ? -5.399 5.204 -10.920 1.00 91.88 97 GLY A O 1
ATOM 744 N N . LEU A 1 98 ? -3.600 4.159 -11.753 1.00 89.38 98 LEU A N 1
ATOM 745 C CA . LEU A 1 98 ? -3.815 2.925 -10.994 1.00 89.38 98 LEU A CA 1
ATOM 746 C C . LEU A 1 98 ? -3.723 3.146 -9.485 1.00 89.38 98 LEU A C 1
ATOM 748 O O . LEU A 1 98 ? -4.461 2.492 -8.748 1.00 89.38 98 LEU A O 1
ATOM 752 N N . ARG A 1 99 ? -2.829 4.019 -9.001 1.00 87.12 99 ARG A N 1
ATOM 753 C CA . ARG A 1 99 ? -2.759 4.362 -7.570 1.00 87.12 99 ARG A CA 1
ATOM 754 C C . ARG A 1 99 ? -4.052 5.017 -7.101 1.00 87.12 99 ARG A C 1
ATOM 756 O O . ARG A 1 99 ? -4.588 4.599 -6.076 1.00 87.12 99 ARG A O 1
ATOM 763 N N . ALA A 1 100 ? -4.577 5.978 -7.859 1.00 88.75 100 ALA A N 1
ATOM 764 C CA . ALA A 1 100 ? -5.836 6.646 -7.537 1.00 88.75 100 ALA A CA 1
ATOM 765 C C . ALA A 1 100 ? -7.012 5.654 -7.502 1.00 88.75 100 ALA A C 1
ATOM 767 O O . ALA A 1 100 ? -7.757 5.608 -6.522 1.00 88.75 100 ALA A O 1
ATOM 768 N N . VAL A 1 101 ? -7.121 4.786 -8.513 1.00 88.94 101 VAL A N 1
ATOM 769 C CA . VAL A 1 101 ? -8.148 3.731 -8.567 1.00 88.94 101 VAL A CA 1
ATOM 770 C C . VAL A 1 101 ? -7.998 2.744 -7.405 1.00 88.94 101 VAL A C 1
ATOM 772 O O . VAL A 1 101 ? -8.992 2.368 -6.787 1.00 88.94 101 VAL A O 1
ATOM 775 N N . ALA A 1 102 ? -6.770 2.360 -7.044 1.00 85.50 102 ALA A N 1
ATOM 776 C CA . ALA A 1 102 ? -6.523 1.479 -5.901 1.00 85.50 102 ALA A CA 1
ATOM 777 C C . ALA A 1 102 ? -6.923 2.112 -4.576 1.00 85.50 102 ALA A C 1
ATOM 779 O O . ALA A 1 102 ? -7.398 1.409 -3.687 1.00 85.50 102 ALA A O 1
ATOM 780 N N . SER A 1 103 ? -6.702 3.418 -4.432 1.00 84.75 103 SER A N 1
ATOM 781 C CA . SER A 1 103 ? -7.144 4.175 -3.266 1.00 84.75 103 SER A CA 1
ATOM 782 C C . SER A 1 103 ? -8.666 4.145 -3.168 1.00 84.75 103 SER A C 1
ATOM 784 O O . SER A 1 103 ? -9.197 3.761 -2.134 1.00 84.75 103 SER A O 1
ATOM 786 N N . TYR A 1 104 ? -9.362 4.430 -4.271 1.00 87.25 104 TYR A N 1
ATOM 787 C CA . TYR A 1 104 ? -10.823 4.408 -4.318 1.00 87.25 104 TYR A CA 1
ATOM 788 C C . TYR A 1 104 ? -11.415 3.027 -3.998 1.00 87.25 104 TYR A C 1
ATOM 790 O O . TYR A 1 104 ? -12.283 2.917 -3.135 1.00 87.25 104 TYR A O 1
ATOM 798 N N . ILE A 1 105 ? -10.909 1.962 -4.635 1.00 84.19 105 ILE A N 1
ATOM 799 C CA . ILE A 1 105 ? -11.343 0.578 -4.367 1.00 84.19 105 ILE A CA 1
ATOM 800 C C . ILE A 1 105 ? -11.148 0.223 -2.892 1.00 84.19 105 ILE A C 1
ATOM 802 O O . ILE A 1 105 ? -12.010 -0.411 -2.290 1.00 84.19 105 ILE A O 1
ATOM 806 N N . ARG A 1 106 ? -10.022 0.639 -2.303 1.00 79.38 106 ARG A N 1
ATOM 807 C CA . ARG A 1 106 ? -9.700 0.375 -0.898 1.00 79.38 106 ARG A CA 1
ATOM 808 C C . ARG A 1 106 ? -10.655 1.099 0.045 1.00 79.38 106 ARG A C 1
ATOM 810 O O . ARG A 1 106 ? -11.121 0.478 0.991 1.00 79.38 106 ARG A O 1
ATOM 817 N N . THR A 1 107 ? -10.978 2.362 -0.232 1.00 82.38 107 THR A N 1
ATOM 818 C CA . THR A 1 107 ? -11.972 3.124 0.539 1.00 82.38 107 THR A CA 1
ATOM 819 C C . THR A 1 107 ? -13.350 2.475 0.443 1.00 82.38 107 THR A C 1
ATOM 821 O O . THR A 1 107 ? -13.946 2.171 1.468 1.00 82.38 107 THR A O 1
ATOM 824 N N . ALA A 1 108 ? -13.809 2.139 -0.766 1.00 84.75 108 ALA A N 1
ATOM 825 C CA . ALA A 1 108 ? -15.095 1.467 -0.951 1.00 84.75 108 ALA A CA 1
ATOM 826 C C . ALA A 1 108 ? -15.152 0.103 -0.237 1.00 84.75 108 ALA A C 1
ATOM 828 O O . ALA A 1 108 ? -16.160 -0.248 0.375 1.00 84.75 108 ALA A O 1
ATOM 829 N N . GLN A 1 109 ? -14.064 -0.673 -0.278 1.00 79.50 109 GLN A N 1
ATOM 830 C CA . GLN A 1 109 ? -13.969 -1.942 0.444 1.00 79.50 109 GLN A C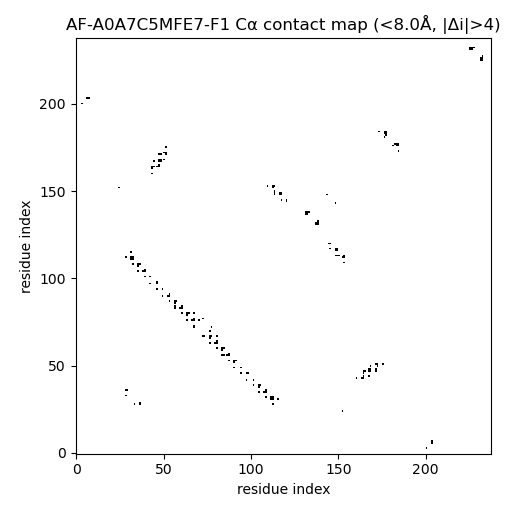A 1
ATOM 831 C C . GLN A 1 109 ? -14.000 -1.736 1.965 1.00 79.50 109 GLN A C 1
ATOM 833 O O . GLN A 1 109 ? -14.650 -2.513 2.665 1.00 79.50 109 GLN A O 1
ATOM 838 N N . ALA A 1 110 ? -13.315 -0.710 2.475 1.00 80.00 110 ALA A N 1
ATOM 839 C CA . ALA A 1 110 ? -13.314 -0.365 3.892 1.00 80.00 110 ALA A CA 1
ATOM 840 C C . ALA A 1 110 ? -14.723 -0.020 4.388 1.00 80.00 110 ALA A C 1
ATOM 842 O O . ALA A 1 110 ? -15.162 -0.589 5.388 1.00 80.00 110 ALA A O 1
ATOM 843 N N . ASP A 1 111 ? -15.443 0.822 3.647 1.00 82.12 111 ASP A N 1
ATOM 844 C CA . ASP A 1 111 ? -16.805 1.245 3.984 1.00 82.12 111 ASP A CA 1
ATOM 845 C C . ASP A 1 111 ? -17.770 0.050 4.009 1.00 82.12 111 ASP A C 1
ATOM 847 O O . ASP A 1 111 ? -18.474 -0.163 4.994 1.00 82.12 111 ASP A O 1
ATOM 851 N N . LEU A 1 112 ? -17.735 -0.815 2.987 1.00 82.25 112 LEU A N 1
ATOM 852 C CA . LEU A 1 112 ? -18.592 -2.008 2.927 1.00 82.25 112 LEU A CA 1
ATOM 853 C C . LEU A 1 112 ? -18.330 -2.989 4.077 1.00 82.25 112 LEU A C 1
ATOM 855 O O . LEU A 1 112 ? -19.263 -3.580 4.627 1.00 82.25 112 LEU A O 1
ATOM 859 N N . VAL A 1 113 ? -17.061 -3.187 4.442 1.00 78.12 113 VAL A N 1
ATOM 860 C CA . VAL A 1 113 ? -16.692 -4.047 5.575 1.00 78.12 113 VAL A CA 1
ATOM 861 C C . VAL A 1 113 ? -17.161 -3.424 6.890 1.00 78.12 113 VAL A C 1
ATOM 863 O O . VAL A 1 113 ? -17.707 -4.137 7.736 1.00 78.12 113 VAL A O 1
ATOM 866 N N . GLN A 1 114 ? -16.997 -2.111 7.055 1.00 80.88 114 GLN A N 1
ATOM 867 C CA . GLN A 1 114 ? -17.454 -1.383 8.237 1.00 80.88 114 GLN A CA 1
ATOM 868 C C . GLN A 1 114 ? -18.979 -1.461 8.393 1.00 80.88 114 GLN A C 1
ATOM 870 O O . GLN A 1 114 ? -19.466 -1.761 9.488 1.00 80.88 114 GLN A O 1
ATOM 875 N N . ASP A 1 115 ? -19.730 -1.264 7.312 1.00 81.62 115 ASP A N 1
ATOM 876 C CA . ASP A 1 115 ? -21.193 -1.347 7.306 1.00 81.62 115 ASP A CA 1
ATOM 877 C C . ASP A 1 115 ? -21.677 -2.758 7.641 1.00 81.62 115 ASP A C 1
ATOM 879 O O . ASP A 1 115 ? -22.561 -2.933 8.484 1.00 81.62 115 ASP A O 1
ATOM 883 N N . HIS A 1 116 ? -21.060 -3.785 7.050 1.00 81.00 116 HIS A N 1
ATOM 884 C CA . HIS A 1 116 ? -21.412 -5.179 7.322 1.00 81.00 116 HIS A CA 1
ATOM 885 C C . HIS A 1 116 ? -21.221 -5.542 8.800 1.00 81.00 116 HIS A C 1
ATOM 887 O O . HIS A 1 116 ? -22.087 -6.159 9.425 1.00 81.00 116 HIS A O 1
ATOM 893 N N . ILE A 1 117 ? -20.093 -5.132 9.378 1.00 78.44 117 ILE A N 1
ATOM 894 C CA . ILE A 1 117 ? -19.785 -5.370 10.789 1.00 78.44 117 ILE A CA 1
ATOM 895 C C . ILE A 1 117 ? -20.741 -4.591 11.691 1.00 78.44 117 ILE A C 1
ATOM 897 O O . ILE A 1 117 ? -21.249 -5.143 12.668 1.00 78.44 117 ILE A O 1
ATOM 901 N N . THR A 1 118 ? -21.024 -3.333 11.357 1.00 78.88 118 THR A N 1
ATOM 902 C CA . THR A 1 118 ? -21.957 -2.494 12.118 1.00 78.88 118 THR A CA 1
ATOM 903 C C . THR A 1 118 ? -23.357 -3.105 12.123 1.00 78.88 118 THR A C 1
ATOM 905 O O . THR A 1 118 ? -23.968 -3.223 13.185 1.00 78.88 118 THR A O 1
ATOM 908 N N . ALA A 1 119 ? -23.827 -3.597 10.975 1.00 83.19 119 ALA A N 1
ATOM 909 C CA . ALA A 1 119 ? -25.104 -4.296 10.865 1.00 83.19 119 ALA A CA 1
ATOM 910 C C . ALA A 1 119 ? -25.138 -5.592 11.693 1.00 83.19 119 ALA A C 1
ATOM 912 O O . ALA A 1 119 ? -26.159 -5.905 12.312 1.00 83.19 119 ALA A O 1
ATOM 913 N N . LEU A 1 120 ? -24.033 -6.344 11.744 1.00 80.94 120 LEU A N 1
ATOM 914 C CA . LEU A 1 120 ? -23.930 -7.546 12.575 1.00 80.94 120 LEU A CA 1
ATOM 915 C C . LEU A 1 120 ? -24.013 -7.205 14.069 1.00 80.94 120 LEU A C 1
ATOM 917 O O . LEU A 1 120 ? -24.734 -7.876 14.808 1.00 80.94 120 LEU A O 1
ATOM 921 N N . ILE A 1 121 ? -23.328 -6.140 14.497 1.00 79.62 121 ILE A N 1
ATOM 922 C CA . ILE A 1 121 ? -23.387 -5.642 15.877 1.00 79.62 121 ILE A CA 1
ATOM 923 C C . ILE A 1 121 ? -24.812 -5.211 16.218 1.00 79.62 121 ILE A C 1
ATOM 925 O O . ILE A 1 121 ? -25.334 -5.642 17.240 1.00 79.62 121 ILE A O 1
ATOM 929 N N . HIS A 1 122 ? -25.474 -4.430 15.357 1.00 82.00 122 HIS A N 1
ATOM 930 C CA . HIS A 1 122 ? -26.859 -4.001 15.583 1.00 82.00 122 HIS A CA 1
ATOM 931 C C . HIS A 1 122 ? -27.818 -5.182 15.726 1.00 82.00 122 HIS A C 1
ATOM 933 O O . HIS A 1 122 ? -28.631 -5.193 16.646 1.00 82.00 122 HIS A O 1
ATOM 939 N N . ARG A 1 123 ? -27.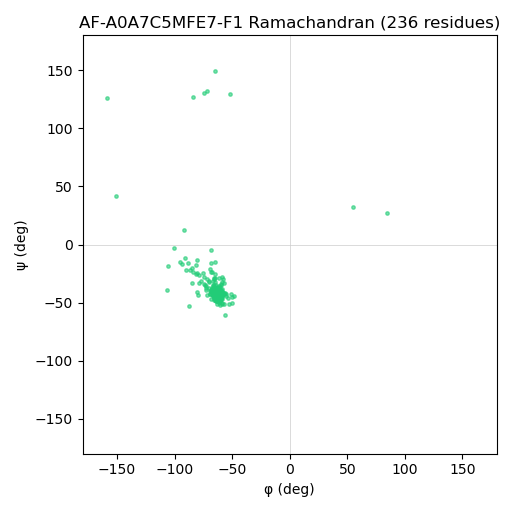701 -6.203 14.869 1.00 83.38 123 ARG A N 1
ATOM 940 C CA . ARG A 1 123 ? -28.530 -7.416 14.970 1.00 83.38 123 ARG A CA 1
ATOM 941 C C . ARG A 1 123 ? -28.322 -8.145 16.295 1.00 83.38 123 ARG A C 1
ATOM 943 O O . ARG A 1 123 ? -29.298 -8.577 16.895 1.00 83.38 123 ARG A O 1
ATOM 950 N N . GLN A 1 124 ? -27.078 -8.263 16.751 1.00 78.50 124 GLN A N 1
ATOM 951 C CA . GLN A 1 124 ? -26.764 -8.901 18.032 1.00 78.50 124 GLN A CA 1
ATOM 952 C C . GLN A 1 124 ? -27.227 -8.061 19.229 1.00 78.50 124 GLN A C 1
ATOM 954 O O . GLN A 1 124 ? -27.742 -8.617 20.191 1.00 78.50 124 GLN A O 1
ATOM 959 N N . SER A 1 125 ? -27.130 -6.730 19.156 1.00 78.06 125 SER A N 1
ATOM 960 C CA . SER A 1 125 ? -27.660 -5.822 20.182 1.00 78.06 125 SER A CA 1
ATOM 961 C C . SER A 1 125 ? -29.175 -5.942 20.354 1.00 78.06 125 SER A C 1
ATOM 963 O O . SER A 1 125 ? -29.655 -5.927 21.476 1.00 78.06 125 SER A O 1
ATOM 965 N N . VAL A 1 126 ? -29.928 -6.106 19.261 1.00 81.00 126 VAL A N 1
ATOM 966 C CA . VAL A 1 126 ? -31.392 -6.290 19.323 1.00 81.00 126 VAL A CA 1
ATOM 967 C C . VAL A 1 126 ? -31.783 -7.668 19.872 1.00 81.00 126 VAL A C 1
ATOM 969 O O . VAL A 1 126 ? -32.844 -7.807 20.469 1.00 81.00 126 VAL A O 1
ATOM 972 N N . GLN A 1 127 ? -30.950 -8.692 19.668 1.00 78.44 127 GLN A N 1
ATOM 973 C CA . GLN A 1 127 ? -31.201 -10.046 20.178 1.00 78.44 127 GLN A CA 1
ATOM 974 C C . GLN A 1 127 ? -30.807 -10.228 21.648 1.00 78.44 127 GLN A C 1
ATOM 976 O O . GLN A 1 127 ? -31.237 -11.198 22.271 1.00 78.44 127 GLN A O 1
ATOM 981 N N . ALA A 1 128 ? -29.979 -9.336 22.193 1.00 74.56 128 ALA A N 1
ATOM 982 C CA . ALA A 1 128 ? -29.564 -9.391 23.583 1.00 74.56 128 ALA A CA 1
ATOM 983 C C . ALA A 1 128 ? -30.702 -8.937 24.505 1.00 74.56 128 ALA A C 1
ATOM 985 O O . ALA A 1 128 ? -31.305 -7.886 24.293 1.00 74.56 128 ALA A O 1
ATOM 986 N N . ASP A 1 129 ? -30.982 -9.737 25.533 1.00 74.12 129 ASP A N 1
ATOM 987 C CA . ASP A 1 129 ? -32.007 -9.417 26.523 1.00 74.12 129 ASP A CA 1
ATOM 988 C C . ASP A 1 129 ? -31.619 -8.165 27.331 1.00 74.12 129 ASP A C 1
ATOM 990 O O . ASP A 1 129 ? -30.435 -7.907 27.574 1.00 74.12 129 ASP A O 1
ATOM 994 N N . LEU A 1 130 ? -32.614 -7.395 27.777 1.00 70.50 130 LEU A N 1
ATOM 995 C CA . LEU A 1 130 ? -32.413 -6.134 28.498 1.00 70.50 130 LEU A CA 1
ATOM 996 C C . LEU A 1 130 ? -31.592 -6.346 29.782 1.00 70.50 130 LEU A C 1
ATOM 998 O O . LEU A 1 130 ? -30.766 -5.509 30.130 1.00 70.50 130 LEU A O 1
ATOM 1002 N N . ALA A 1 131 ? -31.739 -7.511 30.421 1.00 71.06 131 ALA A N 1
ATOM 1003 C CA . ALA A 1 131 ? -30.973 -7.905 31.603 1.00 71.06 131 ALA A CA 1
ATOM 1004 C C . ALA A 1 131 ? -29.448 -7.928 31.370 1.00 71.06 131 ALA A C 1
ATOM 1006 O O . ALA A 1 131 ? -28.673 -7.702 32.298 1.00 71.06 131 ALA A O 1
ATOM 1007 N N . PHE A 1 132 ? -28.987 -8.159 30.135 1.00 64.69 132 PHE A N 1
ATOM 1008 C CA . PHE A 1 132 ? -27.557 -8.112 29.821 1.00 64.69 132 PHE A CA 1
ATOM 1009 C C . PHE A 1 132 ? -27.019 -6.680 29.766 1.00 64.69 132 PHE A C 1
ATOM 1011 O O . PHE A 1 132 ? -25.850 -6.475 30.086 1.00 64.69 132 PHE A O 1
ATOM 1018 N N . TYR A 1 133 ? -27.845 -5.682 29.441 1.00 66.75 133 TYR A N 1
ATOM 1019 C CA . TYR A 1 133 ? -27.429 -4.275 29.403 1.00 66.75 133 TYR A CA 1
ATOM 1020 C C . TYR A 1 133 ? -27.138 -3.683 30.785 1.00 66.75 133 TYR A C 1
ATOM 1022 O O . TYR A 1 133 ? -26.389 -2.713 30.880 1.00 66.75 133 TYR A O 1
ATOM 1030 N N . GLU A 1 134 ? -27.676 -4.281 31.845 1.00 71.44 134 GLU A N 1
ATOM 1031 C CA . GLU A 1 134 ? -27.390 -3.890 33.229 1.00 71.44 134 GLU A CA 1
ATOM 1032 C C . GLU A 1 134 ? -26.064 -4.474 33.740 1.00 71.44 134 GLU A C 1
ATOM 1034 O O . GLU A 1 134 ? -25.536 -4.031 34.761 1.00 71.44 134 GLU A O 1
ATOM 1039 N N . SER A 1 135 ? -25.488 -5.448 33.025 1.00 78.00 135 SER A N 1
ATOM 1040 C CA . SER A 1 135 ? -24.203 -6.033 33.394 1.00 78.00 135 SER A CA 1
ATOM 1041 C C . SER A 1 135 ? -23.026 -5.188 32.865 1.00 78.00 135 SER A C 1
ATOM 1043 O O . SER A 1 135 ? -22.934 -4.931 31.658 1.00 78.00 135 SER A O 1
ATOM 1045 N N . PRO A 1 136 ? -22.069 -4.793 33.729 1.00 73.00 136 PRO A N 1
ATOM 1046 C CA . PRO A 1 136 ? -20.888 -4.035 33.309 1.00 73.00 136 PRO A CA 1
ATOM 1047 C C . PRO A 1 136 ? -20.039 -4.781 32.273 1.00 73.00 136 PRO A C 1
ATOM 1049 O O . PRO A 1 136 ? -19.488 -4.171 31.362 1.00 73.00 136 PRO A O 1
ATOM 1052 N N . GLU A 1 137 ? -19.961 -6.111 32.380 1.00 75.31 137 GLU A N 1
ATOM 1053 C CA . GLU A 1 137 ? -19.170 -6.951 31.475 1.00 75.31 137 GLU A CA 1
ATOM 1054 C C . GLU A 1 137 ? -19.729 -6.953 30.047 1.00 75.31 137 GLU A C 1
ATOM 1056 O O . GLU A 1 137 ? -18.969 -6.828 29.085 1.00 75.31 137 GLU A O 1
ATOM 1061 N N . PHE A 1 138 ? -21.052 -7.051 29.880 1.00 70.81 138 PHE A N 1
ATOM 1062 C CA . PHE A 1 138 ? -21.669 -7.008 28.555 1.00 70.81 138 PHE A CA 1
ATOM 1063 C C . PHE A 1 138 ? -21.548 -5.619 27.925 1.00 70.81 138 PHE A C 1
ATOM 1065 O O . PHE A 1 138 ? -21.251 -5.518 26.732 1.00 70.81 138 PHE A O 1
ATOM 1072 N N . TYR A 1 139 ? -21.705 -4.555 28.720 1.00 68.81 139 TYR A N 1
ATOM 1073 C CA . TYR A 1 139 ? -21.495 -3.185 28.253 1.00 68.81 139 TYR A CA 1
ATOM 1074 C C . TYR A 1 139 ? -20.059 -2.983 27.752 1.00 68.81 139 TYR A C 1
ATOM 1076 O O . TYR A 1 139 ? -19.860 -2.500 26.636 1.00 68.81 139 TYR A O 1
ATOM 1084 N N . ASP A 1 140 ? -19.059 -3.444 28.508 1.00 73.69 140 ASP A N 1
ATOM 1085 C CA . ASP A 1 140 ? -17.648 -3.381 28.114 1.00 73.69 140 ASP A CA 1
ATOM 1086 C C . ASP A 1 140 ? -17.360 -4.196 26.846 1.00 73.69 140 ASP A C 1
ATOM 1088 O O . ASP A 1 140 ? -16.645 -3.734 25.948 1.00 73.69 140 ASP A O 1
ATOM 1092 N N . HIS A 1 141 ? -17.931 -5.398 26.728 1.00 75.56 141 HIS A N 1
ATOM 1093 C CA . HIS A 1 141 ? -17.789 -6.229 25.534 1.00 75.56 141 HIS A CA 1
ATOM 1094 C C . HIS A 1 141 ? -18.429 -5.590 24.302 1.00 75.56 141 HIS A C 1
ATOM 1096 O O . HIS A 1 141 ? -17.804 -5.569 23.239 1.00 75.56 141 HIS A O 1
ATOM 1102 N N . LEU A 1 142 ? -19.629 -5.025 24.434 1.00 71.88 142 LEU A N 1
ATOM 1103 C CA . LEU A 1 142 ? -20.333 -4.345 23.350 1.00 71.88 142 LEU A CA 1
ATOM 1104 C C . LEU A 1 142 ? -19.618 -3.055 22.937 1.00 71.88 142 LEU A C 1
ATOM 1106 O O . LEU A 1 142 ? -19.458 -2.789 21.742 1.00 71.88 142 LEU A O 1
ATOM 1110 N N . HIS A 1 143 ? -19.140 -2.274 23.906 1.00 68.56 143 HIS A N 1
ATOM 1111 C CA . HIS A 1 143 ? -18.402 -1.040 23.651 1.00 68.56 143 HIS A CA 1
ATOM 1112 C C . HIS A 1 143 ? -17.070 -1.332 22.953 1.00 68.56 143 HIS A C 1
ATOM 1114 O O . HIS A 1 143 ? -16.740 -0.705 21.944 1.00 68.56 143 HIS A O 1
ATOM 1120 N N . ARG A 1 144 ? -16.338 -2.355 23.412 1.00 69.56 144 ARG A N 1
ATOM 1121 C CA . ARG A 1 144 ? -15.088 -2.794 22.778 1.00 69.56 144 ARG A CA 1
ATOM 1122 C C . ARG A 1 144 ? -15.330 -3.407 21.398 1.00 69.56 144 ARG A C 1
ATOM 1124 O O . ARG A 1 144 ? -14.547 -3.144 20.492 1.00 69.56 144 ARG A O 1
ATOM 1131 N N . ALA A 1 145 ? -16.413 -4.161 21.204 1.00 68.69 145 ALA A N 1
ATOM 1132 C CA . ALA A 1 145 ? -16.799 -4.674 19.892 1.00 68.69 145 ALA A CA 1
ATOM 1133 C C . ALA A 1 145 ? -17.121 -3.532 18.918 1.00 68.69 145 ALA A C 1
ATOM 1135 O O . ALA A 1 145 ? -16.594 -3.528 17.813 1.00 68.69 145 ALA A O 1
ATOM 1136 N N . ARG A 1 146 ? -17.893 -2.516 19.327 1.00 69.25 146 ARG A N 1
ATOM 1137 C CA . ARG A 1 146 ? -18.144 -1.322 18.499 1.00 69.25 146 ARG A CA 1
ATOM 1138 C C . ARG A 1 146 ? -16.862 -0.569 18.154 1.00 69.25 146 ARG A C 1
ATOM 1140 O O . ARG A 1 146 ? -16.646 -0.249 16.989 1.00 69.25 146 ARG A O 1
ATOM 1147 N N . ALA A 1 147 ? -16.017 -0.307 19.150 1.00 67.19 147 ALA A N 1
ATOM 1148 C CA . ALA A 1 147 ? -14.799 0.474 18.966 1.00 67.19 147 ALA A CA 1
ATOM 1149 C C . ALA A 1 147 ? -13.744 -0.260 18.118 1.00 67.19 147 ALA A C 1
ATOM 1151 O O . ALA A 1 147 ? -13.117 0.340 17.247 1.00 67.19 147 ALA A O 1
ATOM 1152 N N . GLU A 1 148 ? -13.528 -1.559 18.348 1.00 68.69 148 GLU A N 1
ATOM 1153 C CA . GLU A 1 148 ? -12.487 -2.316 17.644 1.00 68.69 148 GLU A CA 1
ATOM 1154 C C . GLU A 1 148 ? -12.945 -2.855 16.284 1.00 68.69 148 GLU A C 1
ATOM 1156 O O . GLU A 1 148 ? -12.122 -2.940 15.368 1.00 68.69 148 GLU A O 1
ATOM 1161 N N . ALA A 1 149 ? -14.220 -3.225 16.127 1.00 65.25 149 ALA A N 1
ATOM 1162 C CA . ALA A 1 149 ? -14.684 -3.893 14.914 1.00 65.25 149 ALA A CA 1
ATOM 1163 C C . ALA A 1 149 ? -14.837 -2.940 13.719 1.00 65.25 149 ALA A C 1
ATOM 1165 O O . ALA A 1 149 ? -14.690 -3.391 12.587 1.00 65.25 149 ALA A O 1
ATOM 1166 N N . ALA A 1 150 ? -15.038 -1.638 13.953 1.00 63.44 150 ALA A N 1
ATOM 1167 C CA . ALA A 1 150 ? -15.077 -0.643 12.880 1.00 63.44 150 ALA A CA 1
ATOM 1168 C C . ALA A 1 150 ? -13.706 -0.455 12.199 1.00 63.44 150 ALA A C 1
ATOM 1170 O O . ALA A 1 150 ? -13.626 -0.359 10.981 1.00 63.44 150 ALA A O 1
ATOM 1171 N N . TYR A 1 151 ? -12.610 -0.454 12.968 1.00 65.50 151 TYR A N 1
ATOM 1172 C CA . TYR A 1 151 ? -11.294 -0.040 12.459 1.00 65.50 151 TYR A CA 1
ATOM 1173 C C . TYR A 1 151 ? -10.302 -1.192 12.231 1.00 65.50 151 TYR A C 1
ATOM 1175 O O . TYR A 1 151 ? -9.544 -1.189 11.258 1.00 65.50 151 TYR A O 1
ATOM 1183 N N . ARG A 1 152 ? -10.264 -2.205 13.111 1.00 70.56 152 ARG A N 1
ATOM 1184 C CA . ARG A 1 152 ? -9.213 -3.241 13.044 1.00 70.56 152 ARG A CA 1
ATOM 1185 C C . ARG A 1 152 ? -9.243 -4.106 11.782 1.00 70.56 152 ARG A C 1
ATOM 1187 O O . ARG A 1 152 ? -8.162 -4.376 11.262 1.00 70.56 152 ARG A O 1
ATOM 1194 N N . PRO A 1 153 ? -10.399 -4.580 11.288 1.00 69.88 153 PRO A N 1
ATOM 1195 C CA . PRO A 1 153 ? -10.436 -5.448 10.111 1.00 69.88 153 PRO A CA 1
ATOM 1196 C C . PRO A 1 153 ? -9.922 -4.741 8.857 1.00 69.88 153 PRO A C 1
ATOM 1198 O O . PRO A 1 153 ? -9.133 -5.319 8.112 1.00 69.88 153 PRO A O 1
ATOM 1201 N N . VAL A 1 154 ? -10.292 -3.470 8.680 1.00 70.38 154 VAL A N 1
ATOM 1202 C CA . VAL A 1 154 ? -9.818 -2.626 7.576 1.00 70.38 154 VAL A CA 1
ATOM 1203 C C . VAL A 1 154 ? -8.307 -2.415 7.671 1.00 70.38 154 VAL A C 1
ATOM 1205 O O . VAL A 1 154 ? -7.585 -2.733 6.729 1.00 70.38 154 VAL A O 1
ATOM 1208 N N . ALA A 1 155 ? -7.799 -2.001 8.835 1.00 73.12 155 ALA A N 1
ATOM 1209 C CA . ALA A 1 155 ? -6.363 -1.791 9.037 1.00 73.12 155 ALA A CA 1
ATOM 1210 C C . ALA A 1 155 ? -5.529 -3.069 8.798 1.00 73.12 155 ALA A C 1
ATOM 1212 O O . ALA A 1 155 ? -4.401 -3.012 8.296 1.00 73.12 155 ALA A O 1
ATOM 1213 N N . LEU A 1 156 ? -6.078 -4.243 9.132 1.00 73.88 156 LEU A N 1
ATOM 1214 C CA . LEU A 1 156 ? -5.444 -5.530 8.839 1.00 73.88 156 LEU A CA 1
ATOM 1215 C C . LEU A 1 156 ? -5.357 -5.793 7.332 1.00 73.88 156 LEU A C 1
ATOM 1217 O O . LEU A 1 156 ? -4.294 -6.207 6.867 1.00 73.88 156 LEU A O 1
ATOM 1221 N N . LEU A 1 157 ? -6.424 -5.535 6.569 1.00 71.44 157 LEU A N 1
ATOM 1222 C CA . LEU A 1 157 ? -6.408 -5.666 5.106 1.00 71.44 157 LEU A CA 1
ATOM 1223 C C . LEU A 1 157 ? -5.383 -4.730 4.471 1.00 71.44 157 LEU A C 1
ATOM 1225 O O . LEU A 1 157 ? -4.624 -5.156 3.603 1.00 71.44 157 LEU A O 1
ATOM 1229 N N . GLU A 1 158 ? -5.310 -3.483 4.934 1.00 74.94 158 GLU A N 1
ATOM 1230 C CA . GLU A 1 158 ? -4.337 -2.510 4.434 1.00 74.94 158 GLU A CA 1
ATOM 1231 C C . GLU A 1 158 ? -2.902 -2.959 4.689 1.00 74.94 158 GLU A C 1
ATOM 1233 O O . GLU A 1 158 ? -2.071 -2.955 3.777 1.00 74.94 158 GLU A O 1
ATOM 1238 N N . THR A 1 159 ? -2.623 -3.405 5.914 1.00 77.94 159 THR A N 1
ATOM 1239 C CA . THR A 1 159 ? -1.288 -3.862 6.307 1.00 77.94 159 THR A CA 1
ATOM 1240 C C . THR A 1 159 ? -0.886 -5.114 5.526 1.00 77.94 159 THR A C 1
ATOM 1242 O O . THR A 1 159 ? 0.235 -5.197 5.022 1.00 77.94 159 THR A O 1
ATOM 1245 N N . LEU A 1 160 ? -1.796 -6.084 5.381 1.00 78.12 160 LEU A N 1
ATOM 1246 C CA . LEU A 1 160 ? -1.549 -7.311 4.618 1.00 78.12 160 LEU A CA 1
ATOM 1247 C C . LEU A 1 160 ? -1.380 -7.033 3.124 1.00 78.12 160 LEU A C 1
ATOM 1249 O O . LEU A 1 160 ? -0.463 -7.569 2.506 1.00 78.12 160 LEU A O 1
ATOM 1253 N N . GLY A 1 161 ? -2.217 -6.170 2.551 1.00 76.19 161 GLY A N 1
ATOM 1254 C CA . GLY A 1 161 ? -2.115 -5.758 1.155 1.00 76.19 161 GLY A CA 1
ATOM 1255 C C . GLY A 1 161 ? -0.808 -5.055 0.849 1.00 76.19 161 GLY A C 1
ATOM 1256 O O . GLY A 1 161 ? -0.137 -5.399 -0.121 1.00 76.19 161 GLY A O 1
ATOM 1257 N N . GLY A 1 162 ? -0.405 -4.124 1.716 1.00 80.31 162 GLY A N 1
ATOM 1258 C CA . GLY A 1 162 ? 0.887 -3.454 1.616 1.00 80.31 162 GLY A CA 1
ATOM 1259 C C . GLY A 1 162 ? 2.055 -4.436 1.718 1.00 80.31 162 GLY A C 1
ATOM 1260 O O . GLY A 1 162 ? 2.991 -4.358 0.926 1.00 80.31 162 GLY A O 1
ATOM 1261 N N . LEU A 1 163 ? 1.997 -5.403 2.639 1.00 82.88 163 LEU A N 1
ATOM 1262 C CA . LEU A 1 163 ? 3.015 -6.455 2.757 1.00 82.88 163 LEU A CA 1
ATOM 1263 C C . LEU A 1 163 ? 3.103 -7.321 1.497 1.00 82.88 163 LEU A C 1
ATOM 1265 O O . LEU A 1 163 ? 4.207 -7.573 1.017 1.00 82.88 163 LEU A O 1
ATOM 1269 N N . LEU A 1 164 ? 1.964 -7.747 0.946 1.00 80.62 164 LEU A N 1
ATOM 1270 C CA . LEU A 1 164 ? 1.913 -8.541 -0.282 1.00 80.62 164 LEU A CA 1
ATOM 1271 C C . LEU A 1 164 ? 2.441 -7.755 -1.483 1.00 80.62 164 LEU A C 1
ATOM 1273 O O . LEU A 1 164 ? 3.278 -8.270 -2.219 1.00 80.62 164 LEU A O 1
ATOM 1277 N N . GLN A 1 165 ? 2.013 -6.503 -1.654 1.00 80.56 165 GLN A N 1
ATOM 1278 C CA . GLN A 1 165 ? 2.482 -5.629 -2.729 1.00 80.56 165 GLN A CA 1
ATOM 1279 C C . GLN A 1 165 ? 3.985 -5.379 -2.641 1.00 80.56 165 GLN A C 1
ATOM 1281 O O . GLN A 1 165 ? 4.693 -5.528 -3.636 1.00 80.56 165 GLN A O 1
ATOM 1286 N N . ASN A 1 166 ? 4.486 -5.022 -1.458 1.00 85.12 166 ASN A N 1
ATOM 1287 C CA . ASN A 1 166 ? 5.908 -4.769 -1.250 1.00 85.12 166 ASN A CA 1
ATOM 1288 C C . ASN A 1 166 ? 6.728 -6.048 -1.434 1.00 85.12 166 ASN A C 1
ATOM 1290 O O . ASN A 1 166 ? 7.788 -6.005 -2.050 1.00 85.12 166 ASN A O 1
ATOM 1294 N N . GLY A 1 167 ? 6.223 -7.191 -0.962 1.00 86.06 167 GLY A N 1
ATOM 1295 C CA . GLY A 1 167 ? 6.841 -8.497 -1.176 1.00 86.06 167 GLY A CA 1
ATOM 1296 C C . GLY A 1 167 ? 6.916 -8.864 -2.656 1.00 86.06 167 GLY A C 1
ATOM 1297 O O . GLY A 1 167 ? 7.986 -9.222 -3.142 1.00 86.06 167 GLY A O 1
ATOM 1298 N N . LEU A 1 168 ? 5.814 -8.704 -3.393 1.00 85.62 168 LEU A N 1
ATOM 1299 C CA . LEU A 1 168 ? 5.768 -8.944 -4.835 1.00 85.62 168 LEU A CA 1
ATOM 1300 C C . LEU A 1 168 ? 6.727 -8.014 -5.580 1.00 85.62 168 LEU A C 1
ATOM 1302 O O . LEU A 1 168 ? 7.502 -8.480 -6.407 1.00 85.62 168 LEU A O 1
ATOM 1306 N N . THR A 1 169 ? 6.720 -6.724 -5.245 1.00 85.56 169 THR A N 1
ATOM 1307 C CA . THR A 1 169 ? 7.626 -5.728 -5.835 1.00 85.56 169 THR A CA 1
ATOM 1308 C C . THR A 1 169 ? 9.084 -6.092 -5.574 1.00 85.56 169 THR A C 1
ATOM 1310 O O . THR A 1 169 ? 9.912 -6.013 -6.477 1.00 85.56 169 THR A O 1
ATOM 1313 N N . LEU A 1 170 ? 9.408 -6.531 -4.355 1.00 87.62 170 LEU A N 1
ATOM 1314 C CA . LEU A 1 170 ? 10.756 -6.939 -3.973 1.00 87.62 170 LEU A CA 1
ATOM 1315 C C . LEU A 1 170 ? 11.203 -8.187 -4.738 1.00 87.62 170 LEU A C 1
ATOM 1317 O O . LEU A 1 170 ? 12.313 -8.199 -5.265 1.00 87.62 170 LEU A O 1
ATOM 1321 N N . ILE A 1 171 ? 10.347 -9.207 -4.849 1.00 88.06 171 ILE A N 1
ATOM 1322 C CA . ILE A 1 171 ? 10.628 -10.427 -5.625 1.00 88.06 171 ILE A CA 1
ATOM 1323 C C . ILE A 1 171 ? 10.804 -10.087 -7.105 1.00 88.06 171 ILE A C 1
ATOM 1325 O O . ILE A 1 171 ? 11.772 -10.523 -7.726 1.00 88.06 171 ILE A O 1
ATOM 1329 N N . ALA A 1 172 ? 9.901 -9.282 -7.663 1.00 86.44 172 ALA A N 1
ATOM 1330 C CA . ALA A 1 172 ? 9.948 -8.866 -9.056 1.00 86.44 172 ALA A CA 1
ATOM 1331 C C . ALA A 1 172 ? 11.229 -8.068 -9.348 1.00 86.44 172 ALA A C 1
ATOM 1333 O O . ALA A 1 172 ? 11.936 -8.365 -10.307 1.00 86.44 172 ALA A O 1
ATOM 1334 N N . MET A 1 173 ? 11.593 -7.121 -8.482 1.00 85.38 173 MET A N 1
ATOM 1335 C CA . MET A 1 173 ? 12.825 -6.344 -8.624 1.00 85.38 173 MET A CA 1
ATOM 1336 C C . MET A 1 173 ? 14.078 -7.211 -8.463 1.00 85.38 173 MET A C 1
ATOM 1338 O O . MET A 1 173 ? 15.035 -7.056 -9.220 1.00 85.38 173 MET A O 1
ATOM 1342 N N . ALA A 1 174 ? 14.070 -8.158 -7.522 1.00 87.12 174 ALA A N 1
ATOM 1343 C CA . ALA A 1 174 ? 15.157 -9.118 -7.355 1.00 87.12 174 ALA A CA 1
ATOM 1344 C C . ALA A 1 174 ? 15.336 -9.997 -8.602 1.00 87.12 174 ALA A C 1
ATOM 1346 O O . ALA A 1 174 ? 16.472 -10.243 -9.001 1.00 87.12 174 ALA A O 1
ATOM 1347 N N . ALA A 1 175 ? 14.239 -10.418 -9.242 1.00 86.81 175 ALA A N 1
ATOM 1348 C CA . ALA A 1 175 ? 14.263 -11.174 -10.495 1.00 86.81 175 ALA A CA 1
ATOM 1349 C C . ALA A 1 175 ? 14.801 -10.345 -11.675 1.00 86.81 175 ALA A C 1
ATOM 1351 O O . ALA A 1 175 ? 15.567 -10.850 -12.493 1.00 86.81 175 ALA A O 1
ATOM 1352 N N . VAL A 1 176 ? 14.452 -9.057 -11.754 1.00 84.94 176 VAL A N 1
ATOM 1353 C CA . VAL A 1 176 ? 15.007 -8.150 -12.774 1.00 84.94 176 VAL A CA 1
ATOM 1354 C C . VAL A 1 176 ? 16.508 -7.972 -12.577 1.00 84.94 176 VAL A C 1
ATOM 1356 O O . VAL A 1 176 ? 17.269 -8.094 -13.531 1.00 84.94 176 VAL A O 1
ATOM 1359 N N . LEU A 1 177 ? 16.955 -7.712 -11.346 1.00 85.25 177 LEU A N 1
ATOM 1360 C CA . LEU A 1 177 ? 18.377 -7.531 -11.047 1.00 85.25 177 LEU A CA 1
ATOM 1361 C C . LEU A 1 177 ? 19.185 -8.813 -11.262 1.00 85.25 177 LEU A C 1
ATOM 1363 O O . LEU A 1 177 ? 20.314 -8.737 -11.747 1.00 85.25 177 LEU A O 1
ATOM 1367 N N . SER A 1 178 ? 18.630 -9.980 -10.922 1.00 85.62 178 SER A N 1
ATOM 1368 C CA . SER A 1 178 ? 19.326 -11.256 -11.106 1.00 85.62 178 SER A CA 1
ATOM 1369 C C . SER A 1 178 ? 19.572 -11.578 -12.580 1.00 85.62 178 SER A C 1
ATOM 1371 O O . SER A 1 178 ? 20.591 -12.195 -12.886 1.00 85.62 178 SER A O 1
ATOM 1373 N N . ALA A 1 179 ? 18.718 -11.091 -13.490 1.00 83.00 179 ALA A N 1
ATOM 1374 C CA . ALA A 1 179 ? 18.939 -11.185 -14.932 1.00 83.00 179 ALA A CA 1
ATOM 1375 C C . ALA A 1 179 ? 20.165 -10.383 -15.417 1.00 83.00 179 ALA A C 1
ATOM 1377 O O . ALA A 1 179 ? 20.743 -10.728 -16.444 1.00 83.00 179 ALA A O 1
ATOM 1378 N N . PHE A 1 180 ? 20.583 -9.336 -14.692 1.00 79.25 180 PHE A N 1
ATOM 1379 C CA . PHE A 1 180 ? 21.830 -8.611 -14.973 1.00 79.25 180 PHE A CA 1
ATOM 1380 C C . PHE A 1 180 ? 23.024 -9.255 -14.272 1.00 79.25 180 PHE A C 1
ATOM 1382 O O . PHE A 1 180 ? 24.043 -9.537 -14.897 1.00 79.25 180 PHE A O 1
ATOM 1389 N N . SER A 1 181 ? 22.916 -9.461 -12.959 1.00 85.19 181 SER A N 1
ATOM 1390 C CA . SER A 1 181 ? 23.916 -10.175 -12.174 1.00 85.19 181 SER A CA 1
ATOM 1391 C C . SER A 1 181 ? 23.293 -10.699 -10.877 1.00 85.19 181 SER A C 1
ATOM 1393 O O . SER A 1 181 ? 22.759 -9.910 -10.088 1.00 85.19 181 SER A O 1
ATOM 1395 N N . PRO A 1 182 ? 23.406 -12.008 -10.586 1.00 86.00 182 PRO A N 1
ATOM 1396 C CA . PRO A 1 182 ? 22.797 -12.622 -9.405 1.00 86.00 182 PRO A CA 1
ATOM 1397 C C . PRO A 1 182 ? 23.387 -12.115 -8.077 1.00 86.00 182 PRO A C 1
ATOM 1399 O O . PRO A 1 182 ? 22.775 -12.293 -7.026 1.00 86.00 182 PRO A O 1
ATOM 1402 N N . TRP A 1 183 ? 24.542 -11.443 -8.110 1.00 91.25 183 TRP A N 1
ATOM 1403 C CA . TRP A 1 183 ? 25.209 -10.902 -6.923 1.00 91.25 183 TRP A CA 1
ATOM 1404 C C . TRP A 1 183 ? 24.629 -9.560 -6.460 1.00 91.25 183 TRP A C 1
ATOM 1406 O O . TRP A 1 183 ? 24.714 -9.242 -5.274 1.00 91.25 183 TRP A O 1
ATOM 1416 N N . ILE A 1 184 ? 24.013 -8.777 -7.358 1.00 87.50 184 ILE A N 1
ATOM 1417 C CA . ILE A 1 184 ? 23.477 -7.446 -7.019 1.00 87.50 184 ILE A CA 1
ATOM 1418 C C . ILE A 1 184 ? 22.331 -7.549 -5.997 1.00 87.50 184 ILE A C 1
ATOM 1420 O O . ILE A 1 184 ? 22.417 -6.860 -4.978 1.00 87.50 184 ILE A O 1
ATOM 1424 N N . PRO A 1 185 ? 21.305 -8.416 -6.170 1.00 85.75 185 PRO A N 1
ATOM 1425 C CA . PRO A 1 185 ? 20.279 -8.608 -5.143 1.00 85.75 185 PRO A CA 1
ATOM 1426 C C . PRO A 1 185 ? 20.865 -9.015 -3.788 1.00 85.75 185 PRO A C 1
ATOM 1428 O O . PRO A 1 185 ? 20.441 -8.503 -2.754 1.00 85.75 185 PRO A O 1
ATOM 1431 N N . ALA A 1 186 ? 21.858 -9.912 -3.785 1.00 87.81 186 ALA A N 1
ATOM 1432 C CA . ALA A 1 186 ? 22.477 -10.410 -2.561 1.00 87.81 186 ALA A CA 1
ATOM 1433 C C . ALA A 1 186 ? 23.223 -9.302 -1.803 1.00 87.81 186 ALA A C 1
ATOM 1435 O O . ALA A 1 186 ? 23.057 -9.166 -0.591 1.00 87.81 186 ALA A O 1
ATOM 1436 N N . LEU A 1 187 ? 23.991 -8.470 -2.514 1.00 90.75 187 LEU A N 1
ATOM 1437 C CA . LEU A 1 187 ? 24.683 -7.326 -1.923 1.00 90.75 187 LEU A CA 1
ATOM 1438 C C . LEU A 1 187 ? 23.689 -6.296 -1.370 1.00 90.75 187 LEU A C 1
ATOM 1440 O O . LEU A 1 187 ? 23.876 -5.783 -0.269 1.00 90.75 187 LEU A O 1
ATOM 1444 N N . LEU A 1 188 ? 22.602 -6.034 -2.099 1.00 88.25 188 LEU A N 1
ATOM 1445 C CA . LEU A 1 188 ? 21.565 -5.092 -1.680 1.00 88.25 188 LEU A CA 1
ATOM 1446 C C . LEU A 1 188 ? 20.839 -5.577 -0.415 1.00 88.25 188 LEU A C 1
ATOM 1448 O O . LEU A 1 188 ? 20.601 -4.794 0.507 1.00 88.25 188 LEU A O 1
ATOM 1452 N N . LEU A 1 189 ? 20.545 -6.878 -0.328 1.00 87.38 189 LEU A N 1
ATOM 1453 C CA . LEU A 1 189 ? 20.032 -7.506 0.891 1.00 87.38 189 LEU A CA 1
ATOM 1454 C C . LEU A 1 189 ? 21.031 -7.367 2.043 1.00 87.38 189 LEU A C 1
ATOM 1456 O O . LEU A 1 189 ? 20.648 -6.965 3.140 1.00 87.38 189 LEU A O 1
ATOM 1460 N N . LEU A 1 190 ? 22.320 -7.612 1.795 1.00 90.25 190 LEU A N 1
ATOM 1461 C CA . LEU A 1 190 ? 23.361 -7.470 2.813 1.00 90.25 190 LEU A CA 1
ATOM 1462 C C . LEU A 1 190 ? 23.445 -6.032 3.359 1.00 90.25 190 LEU A C 1
ATOM 1464 O O . LEU A 1 190 ? 23.534 -5.836 4.570 1.00 90.25 190 LEU A O 1
ATOM 1468 N N . CYS A 1 191 ? 23.360 -5.029 2.482 1.00 89.94 191 CYS A N 1
ATOM 1469 C CA . CYS A 1 191 ? 23.369 -3.611 2.849 1.00 89.94 191 CYS A CA 1
ATOM 1470 C C . CYS A 1 191 ? 22.095 -3.161 3.579 1.00 89.94 191 CYS A C 1
ATOM 1472 O O . CYS A 1 191 ? 22.159 -2.277 4.432 1.00 89.94 191 CYS A O 1
ATOM 1474 N N . THR A 1 192 ? 20.938 -3.751 3.272 1.00 88.06 192 THR A N 1
ATOM 1475 C CA . THR A 1 192 ? 19.649 -3.373 3.882 1.00 88.06 192 THR A CA 1
ATOM 1476 C C . THR A 1 192 ? 19.366 -4.093 5.200 1.00 88.06 192 THR A C 1
ATOM 1478 O O . THR A 1 192 ? 18.630 -3.564 6.035 1.00 88.06 192 THR A O 1
ATOM 1481 N N . LEU A 1 193 ? 19.995 -5.246 5.454 1.00 89.19 193 LEU A N 1
ATOM 1482 C CA . LEU A 1 193 ? 19.917 -5.966 6.731 1.00 89.19 193 LEU A CA 1
ATOM 1483 C C . LEU A 1 193 ? 20.200 -5.097 7.975 1.00 89.19 193 LEU A C 1
ATOM 1485 O O . LEU A 1 193 ? 19.384 -5.132 8.901 1.00 89.19 193 LEU A O 1
ATOM 1489 N N . PRO A 1 194 ? 21.289 -4.305 8.059 1.00 89.31 194 PRO A N 1
ATOM 1490 C CA . PRO A 1 194 ? 21.531 -3.460 9.229 1.00 89.31 194 PRO A CA 1
ATOM 1491 C C . PRO A 1 194 ? 20.446 -2.392 9.411 1.00 89.31 194 PRO A C 1
ATOM 1493 O O . PRO A 1 194 ? 20.008 -2.161 10.538 1.00 89.31 194 PRO A O 1
ATOM 1496 N N . ALA A 1 195 ? 19.956 -1.793 8.322 1.00 87.75 195 ALA A N 1
ATOM 1497 C CA . ALA A 1 195 ? 18.860 -0.829 8.380 1.00 87.75 195 ALA A CA 1
ATOM 1498 C C . ALA A 1 195 ? 17.571 -1.479 8.913 1.00 87.75 195 ALA A C 1
ATOM 1500 O O . ALA A 1 195 ? 16.929 -0.936 9.813 1.00 87.75 195 ALA A O 1
ATOM 1501 N N . LEU A 1 196 ? 17.241 -2.687 8.442 1.00 87.69 196 LEU A N 1
ATOM 1502 C CA . LEU A 1 196 ? 16.097 -3.461 8.930 1.00 87.69 196 LEU A CA 1
ATOM 1503 C C . LEU A 1 196 ? 16.197 -3.739 10.438 1.00 87.69 196 LEU A C 1
ATOM 1505 O O . LEU A 1 196 ? 15.209 -3.602 11.161 1.00 87.69 196 LEU A O 1
ATOM 1509 N N . LEU A 1 197 ? 17.388 -4.087 10.935 1.00 87.81 197 LEU A N 1
ATOM 1510 C CA . LEU A 1 197 ? 17.619 -4.319 12.365 1.00 87.81 197 LEU A CA 1
ATOM 1511 C C . LEU A 1 197 ? 17.397 -3.057 13.207 1.00 87.81 197 LEU A C 1
ATOM 1513 O O . LEU A 1 197 ? 16.830 -3.147 14.299 1.00 87.81 197 LEU A O 1
ATOM 1517 N N . VAL A 1 198 ? 17.817 -1.889 12.713 1.00 89.44 198 VAL A N 1
ATOM 1518 C CA . VAL A 1 198 ? 17.582 -0.601 13.385 1.00 89.44 198 VAL A CA 1
ATOM 1519 C C . VAL A 1 198 ? 16.088 -0.289 13.438 1.00 89.44 198 VAL A C 1
ATOM 1521 O O . VAL A 1 198 ? 15.575 0.030 14.511 1.00 89.44 198 VAL A O 1
ATOM 1524 N N . VAL A 1 199 ? 15.369 -0.454 12.325 1.00 87.94 199 VAL A N 1
ATOM 1525 C CA . VAL A 1 199 ? 13.915 -0.221 12.261 1.00 87.94 199 VAL A CA 1
ATOM 1526 C C . VAL A 1 199 ? 13.162 -1.152 13.213 1.00 87.94 199 VAL A C 1
ATOM 1528 O O . VAL A 1 199 ? 12.312 -0.700 13.980 1.00 87.94 199 VAL A O 1
ATOM 1531 N N . LEU A 1 200 ? 13.502 -2.444 13.227 1.00 86.12 200 LEU A N 1
ATOM 1532 C CA . LEU A 1 200 ? 12.904 -3.423 14.140 1.00 86.12 200 LEU A CA 1
ATOM 1533 C C . LEU A 1 200 ? 13.143 -3.061 15.608 1.00 86.12 200 LEU A C 1
ATOM 1535 O O . LEU A 1 200 ? 12.234 -3.175 16.432 1.00 86.12 200 LEU A O 1
ATOM 1539 N N . ARG A 1 201 ? 14.353 -2.601 15.941 1.00 85.31 201 ARG A N 1
ATOM 1540 C CA . ARG A 1 201 ? 14.681 -2.141 17.291 1.00 85.31 201 ARG A C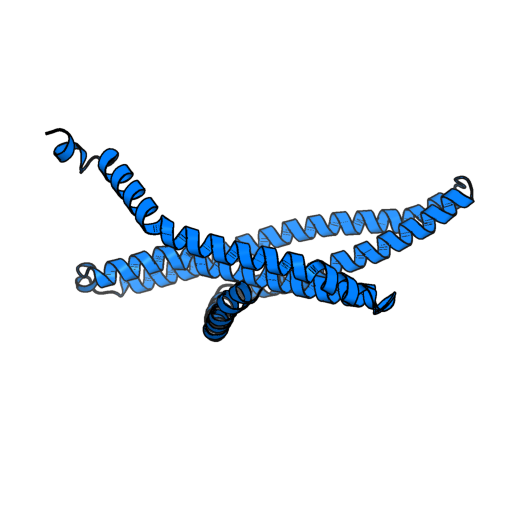A 1
ATOM 1541 C C . ARG A 1 201 ? 13.813 -0.951 17.692 1.00 85.31 201 ARG A C 1
ATOM 1543 O O . ARG A 1 201 ? 13.172 -1.009 18.740 1.00 85.31 201 ARG A O 1
ATOM 1550 N N . TYR A 1 202 ? 13.742 0.073 16.845 1.00 87.94 202 TYR A N 1
ATOM 1551 C CA . TYR A 1 202 ? 12.897 1.242 17.082 1.00 87.94 202 TYR A CA 1
ATOM 1552 C C . TYR A 1 202 ? 11.422 0.864 17.230 1.00 87.94 202 TYR A C 1
ATOM 1554 O O . TYR A 1 202 ? 10.749 1.361 18.127 1.00 87.94 202 TYR A O 1
ATOM 1562 N N . ALA A 1 203 ? 10.912 -0.068 16.421 1.00 84.31 203 ALA A N 1
ATOM 1563 C CA . ALA A 1 203 ? 9.532 -0.535 16.530 1.00 84.31 203 ALA A CA 1
ATOM 1564 C C . ALA A 1 203 ? 9.237 -1.185 17.896 1.00 84.31 203 ALA A C 1
ATOM 1566 O O . ALA A 1 203 ? 8.172 -0.957 18.483 1.00 84.31 203 ALA A O 1
ATOM 1567 N N . VAL A 1 204 ? 10.182 -1.970 18.427 1.00 86.00 204 VAL A N 1
ATOM 1568 C CA . VAL A 1 204 ? 10.076 -2.579 19.763 1.00 86.00 204 VAL A CA 1
ATOM 1569 C C . VAL A 1 204 ? 10.151 -1.518 20.857 1.00 86.00 204 VAL A C 1
ATOM 1571 O O . VAL A 1 204 ? 9.308 -1.528 21.757 1.00 86.00 204 VAL A O 1
ATOM 1574 N N . GLU A 1 205 ? 11.115 -0.602 20.782 1.00 87.44 205 GLU A N 1
ATOM 1575 C CA . GLU A 1 205 ? 11.271 0.492 21.748 1.00 87.44 205 GLU A CA 1
ATOM 1576 C C . GLU A 1 205 ? 10.019 1.381 21.776 1.00 87.44 205 GLU A C 1
ATOM 1578 O O . GLU A 1 205 ? 9.450 1.602 22.846 1.00 87.44 205 GLU A O 1
ATOM 1583 N N . GLN A 1 206 ? 9.493 1.759 20.609 1.00 87.69 206 GLN A N 1
ATOM 1584 C CA . GLN A 1 206 ? 8.256 2.529 20.470 1.00 87.69 206 GLN A CA 1
ATOM 1585 C C . GLN A 1 206 ? 7.045 1.786 21.044 1.00 87.69 206 GLN A C 1
ATOM 1587 O O . GLN A 1 206 ? 6.163 2.380 21.661 1.00 87.69 206 GLN A O 1
ATOM 1592 N N . HIS A 1 207 ? 6.958 0.467 20.853 1.00 82.56 207 HIS A N 1
ATOM 1593 C CA . HIS A 1 207 ? 5.889 -0.330 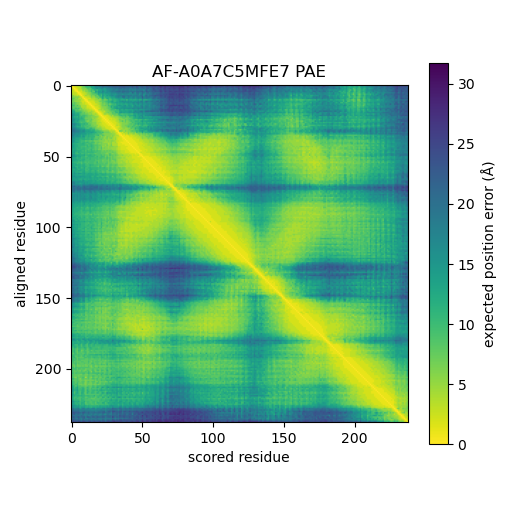21.456 1.00 82.56 207 HIS A CA 1
ATOM 1594 C C . HIS A 1 207 ? 5.988 -0.376 22.987 1.00 82.56 207 HIS A C 1
ATOM 1596 O O . HIS A 1 207 ? 4.966 -0.282 23.667 1.00 82.56 207 HIS A O 1
ATOM 1602 N N . GLN A 1 208 ? 7.194 -0.524 23.538 1.00 88.38 208 GLN A N 1
ATOM 1603 C CA . GLN A 1 208 ? 7.399 -0.501 24.988 1.00 88.38 208 GLN A CA 1
ATOM 1604 C C . GLN A 1 208 ? 7.106 0.877 25.579 1.00 88.38 208 GLN A C 1
ATOM 1606 O O . GLN A 1 208 ? 6.474 0.957 26.628 1.00 88.38 208 GLN A O 1
ATOM 1611 N N . TRP A 1 209 ? 7.534 1.945 24.905 1.00 89.81 209 TRP A N 1
ATOM 1612 C CA . TRP A 1 209 ? 7.225 3.318 25.289 1.00 89.81 209 TRP A CA 1
ATOM 1613 C C . TRP A 1 209 ? 5.712 3.555 25.313 1.00 89.81 209 TRP A C 1
ATOM 1615 O O . TRP A 1 209 ? 5.189 3.910 26.364 1.00 89.81 209 TRP A O 1
ATOM 1625 N N . ARG A 1 210 ? 4.987 3.201 24.240 1.00 84.62 210 ARG A N 1
ATOM 1626 C CA . ARG A 1 210 ? 3.514 3.288 24.203 1.00 84.62 210 ARG A CA 1
ATOM 1627 C C . ARG A 1 210 ? 2.856 2.565 25.374 1.00 84.62 210 ARG A C 1
ATOM 1629 O O . ARG A 1 210 ? 1.995 3.132 26.029 1.00 84.62 210 ARG A O 1
ATOM 1636 N N . ARG A 1 211 ? 3.295 1.337 25.680 1.00 86.62 211 ARG A N 1
ATOM 1637 C CA . ARG A 1 211 ? 2.777 0.569 26.828 1.00 86.62 211 ARG A CA 1
ATOM 1638 C C . ARG A 1 211 ? 3.027 1.248 28.173 1.00 86.62 211 ARG A C 1
ATOM 1640 O O . ARG A 1 211 ? 2.200 1.105 29.064 1.00 86.62 211 ARG A O 1
ATOM 1647 N N . ARG A 1 212 ? 4.170 1.920 28.332 1.00 89.81 212 ARG A N 1
ATOM 1648 C CA . ARG A 1 212 ? 4.519 2.646 29.560 1.00 89.81 212 ARG A CA 1
ATOM 1649 C C . ARG A 1 212 ? 3.718 3.937 29.715 1.00 89.81 212 ARG A C 1
ATOM 1651 O O . ARG A 1 212 ? 3.372 4.259 30.838 1.00 89.81 212 ARG A O 1
ATOM 1658 N N . VAL A 1 213 ? 3.406 4.617 28.612 1.00 91.56 213 VAL A N 1
ATOM 1659 C CA . VAL A 1 213 ? 2.697 5.909 28.599 1.00 91.56 213 VAL A CA 1
ATOM 1660 C C . VAL A 1 213 ? 1.170 5.757 28.643 1.00 91.56 213 VAL A C 1
ATOM 1662 O O . VAL A 1 213 ? 0.484 6.664 29.095 1.00 91.56 213 VAL A O 1
ATOM 1665 N N . THR A 1 214 ? 0.619 4.593 28.275 1.00 89.12 214 THR A N 1
ATOM 1666 C CA . THR A 1 214 ? -0.842 4.355 28.283 1.00 89.12 214 THR A CA 1
ATOM 1667 C C . THR A 1 214 ? -1.545 4.727 29.607 1.00 89.12 214 THR A C 1
ATOM 1669 O O . THR A 1 214 ? -2.636 5.291 29.546 1.00 89.12 214 THR A O 1
ATOM 1672 N N . PRO A 1 215 ? -1.006 4.421 30.808 1.00 89.31 215 PRO A N 1
ATOM 1673 C CA . PRO A 1 215 ? -1.638 4.822 32.068 1.00 89.31 215 PRO A CA 1
ATOM 1674 C C . PRO A 1 215 ? -1.678 6.340 32.265 1.00 89.31 215 PRO A C 1
ATOM 1676 O O . PRO A 1 215 ? -2.672 6.854 32.772 1.00 89.31 215 PRO A O 1
ATOM 1679 N N . ASP A 1 216 ? -0.626 7.046 31.849 1.00 90.31 216 ASP A N 1
ATOM 1680 C CA . ASP A 1 216 ? -0.541 8.501 31.974 1.00 90.31 216 ASP A CA 1
ATOM 1681 C C . ASP A 1 216 ? -1.493 9.181 30.988 1.00 90.31 216 ASP A C 1
ATOM 1683 O O . ASP A 1 216 ? -2.269 10.036 31.399 1.00 90.31 216 ASP A O 1
ATOM 1687 N N . GLU A 1 217 ? -1.552 8.715 29.735 1.00 87.81 217 GLU A N 1
ATOM 1688 C CA . GLU A 1 217 ? -2.560 9.157 28.755 1.00 87.81 217 GLU A CA 1
ATOM 1689 C C . GLU A 1 217 ? -3.989 8.977 29.283 1.00 87.81 217 GLU A C 1
ATOM 1691 O O . GLU A 1 217 ? -4.818 9.875 29.152 1.00 87.81 217 GLU A O 1
ATOM 1696 N N . ARG A 1 218 ? -4.281 7.841 29.932 1.00 87.94 218 ARG A N 1
ATOM 1697 C CA . ARG A 1 218 ? -5.595 7.597 30.549 1.00 87.94 218 ARG A CA 1
ATOM 1698 C C . ARG A 1 218 ? -5.901 8.572 31.682 1.00 87.94 218 ARG A C 1
ATOM 1700 O O . ARG A 1 218 ? -7.043 8.998 31.805 1.00 87.94 218 ARG A O 1
ATOM 1707 N N . ARG A 1 219 ? -4.908 8.925 32.504 1.00 92.00 219 ARG A N 1
ATOM 1708 C CA . ARG A 1 219 ? -5.069 9.927 33.571 1.00 92.00 219 ARG A CA 1
ATOM 1709 C C . ARG A 1 219 ? -5.308 11.312 32.995 1.00 92.00 219 ARG A C 1
ATOM 1711 O O . ARG A 1 219 ? -6.210 11.993 33.457 1.00 92.00 219 ARG A O 1
ATOM 1718 N N . THR A 1 220 ? -4.551 11.707 31.974 1.00 91.88 220 THR A N 1
ATOM 1719 C CA . THR A 1 220 ? -4.763 12.980 31.277 1.00 91.88 220 THR A CA 1
ATOM 1720 C C . THR A 1 220 ? -6.164 13.051 30.690 1.00 91.88 220 THR A C 1
ATOM 1722 O O . THR A 1 220 ? -6.839 14.047 30.901 1.00 91.88 220 THR A O 1
ATOM 1725 N N . TRP A 1 221 ? -6.631 11.986 30.033 1.00 89.00 221 TRP A N 1
ATOM 1726 C CA . TRP A 1 221 ? -7.992 11.923 29.496 1.00 89.00 221 TRP A CA 1
ATOM 1727 C C . TRP A 1 221 ? -9.058 12.012 30.596 1.00 89.00 221 TRP A C 1
ATOM 1729 O O . TRP A 1 221 ? -10.055 12.705 30.438 1.00 89.00 221 TRP A O 1
ATOM 1739 N N . TYR A 1 222 ? -8.823 11.366 31.741 1.00 87.56 222 TYR A N 1
ATOM 1740 C CA . TYR A 1 222 ? -9.707 11.474 32.899 1.00 87.56 222 TYR A CA 1
ATOM 1741 C C . TYR A 1 222 ? -9.743 12.895 33.477 1.00 87.56 222 TYR A C 1
ATOM 1743 O O . TYR A 1 222 ? -10.820 13.397 33.775 1.00 87.56 222 TYR A O 1
ATOM 1751 N N . TYR A 1 223 ? -8.592 13.557 33.623 1.00 89.19 223 TYR A N 1
ATOM 1752 C CA . TYR A 1 223 ? -8.532 14.940 34.101 1.00 89.19 223 TYR A CA 1
ATOM 1753 C C . TYR A 1 223 ? -9.163 15.918 33.114 1.00 89.19 223 TYR A C 1
ATOM 1755 O O . TYR A 1 223 ? -9.878 16.819 33.538 1.00 89.19 223 TYR A O 1
ATOM 1763 N N . ASP A 1 224 ? -8.933 15.725 31.818 1.00 88.62 224 ASP A N 1
ATOM 1764 C CA . ASP A 1 224 ? -9.570 16.502 30.758 1.00 88.62 224 ASP A CA 1
ATOM 1765 C C . ASP A 1 224 ? -11.094 16.376 30.839 1.00 88.62 224 ASP A C 1
ATOM 1767 O O . ASP A 1 224 ? -11.791 17.383 30.941 1.00 88.62 224 ASP A O 1
ATOM 1771 N N . TRP A 1 225 ? -11.613 15.148 30.927 1.00 86.00 225 TRP A N 1
ATOM 1772 C CA . TRP A 1 225 ? -13.042 14.906 31.113 1.00 86.00 225 TRP A CA 1
ATOM 1773 C C . TRP A 1 225 ? -13.572 15.532 32.409 1.00 86.00 225 TRP A C 1
ATOM 1775 O O . TRP A 1 225 ? -14.582 16.224 32.379 1.00 86.00 225 TRP A O 1
ATOM 1785 N N . LEU A 1 226 ? -12.871 15.362 33.533 1.00 86.56 226 LEU A N 1
ATOM 1786 C CA . LEU A 1 226 ? -13.268 15.907 34.833 1.00 86.56 226 LEU A CA 1
ATOM 1787 C C . LEU A 1 226 ? -13.374 17.442 34.807 1.00 86.56 226 LEU A C 1
ATOM 1789 O O . LEU A 1 226 ? -14.296 18.002 35.396 1.00 86.56 226 LEU A O 1
ATOM 1793 N N . LEU A 1 227 ? -12.451 18.117 34.115 1.00 84.69 227 LEU A N 1
ATOM 1794 C CA . LEU A 1 227 ? -12.403 19.579 34.004 1.00 84.69 227 LEU A CA 1
ATOM 1795 C C . LEU A 1 227 ? -13.380 20.152 32.968 1.00 84.69 227 LEU A C 1
ATOM 1797 O O . LEU A 1 227 ? -13.747 21.323 33.069 1.00 84.69 227 LEU A O 1
ATOM 1801 N N . THR A 1 228 ? -13.773 19.367 31.963 1.00 86.25 228 THR A N 1
ATOM 1802 C CA . THR A 1 228 ? -14.606 19.829 30.837 1.00 86.25 228 THR A CA 1
ATOM 1803 C C . THR A 1 228 ? -16.058 19.356 30.905 1.00 86.25 228 THR A C 1
ATOM 1805 O O . THR A 1 228 ? -16.921 19.948 30.257 1.00 86.25 228 THR A O 1
ATOM 1808 N N . SER A 1 229 ? -16.350 18.319 31.692 1.00 82.38 229 SER A N 1
ATOM 1809 C CA . SER A 1 229 ? -17.691 17.762 31.866 1.00 82.38 229 SER A CA 1
ATOM 1810 C C . SER A 1 229 ? -18.590 18.687 32.693 1.00 82.38 229 SER A C 1
ATOM 1812 O O . SER A 1 229 ? -18.220 19.165 33.767 1.00 82.38 229 SER A O 1
ATOM 1814 N N . SER A 1 230 ? -19.811 18.920 32.201 1.00 75.62 230 SER A N 1
ATOM 1815 C CA . SER A 1 230 ? -20.852 19.669 32.917 1.00 75.62 230 SER A CA 1
ATOM 1816 C C . SER A 1 230 ? -21.326 18.959 34.182 1.00 75.62 230 SER A C 1
ATOM 1818 O O . SER A 1 230 ? -21.722 19.625 35.136 1.00 75.62 230 SER A O 1
ATOM 1820 N N . ASP A 1 231 ? -21.267 17.626 34.192 1.00 75.75 231 ASP A N 1
ATOM 1821 C CA . ASP A 1 231 ? -21.790 16.797 35.280 1.00 75.75 231 ASP A CA 1
ATOM 1822 C C . ASP A 1 231 ? -20.881 16.865 36.513 1.00 75.75 231 ASP A C 1
ATOM 1824 O O . ASP A 1 231 ? -21.356 16.875 37.645 1.00 75.75 231 ASP A O 1
ATOM 1828 N N . THR A 1 232 ? -19.569 16.993 36.303 1.00 71.56 232 THR A N 1
ATOM 1829 C CA . THR A 1 232 ? -18.562 17.107 37.372 1.00 71.56 232 THR A CA 1
ATOM 1830 C C . THR A 1 232 ? -18.276 18.556 37.770 1.00 71.56 232 THR A C 1
ATOM 1832 O O . THR A 1 232 ? -17.661 18.809 38.807 1.00 71.56 232 THR A O 1
ATOM 1835 N N . ALA A 1 233 ? -18.752 19.533 36.990 1.00 71.00 233 ALA A N 1
ATOM 1836 C CA . ALA A 1 233 ? -18.535 20.956 37.248 1.00 71.00 233 ALA A CA 1
ATOM 1837 C C . ALA A 1 233 ? -19.130 21.432 38.585 1.00 71.00 233 ALA A C 1
ATOM 1839 O O . ALA A 1 233 ? -18.608 22.377 39.179 1.00 71.00 233 ALA A O 1
ATOM 1840 N N . ALA A 1 234 ? -20.205 20.793 39.058 1.00 70.50 234 ALA A N 1
ATOM 1841 C CA . ALA A 1 234 ? -20.827 21.106 40.343 1.00 70.50 234 ALA A CA 1
ATOM 1842 C C . ALA A 1 234 ? -19.984 20.629 41.539 1.00 70.50 234 ALA A C 1
ATOM 1844 O O . ALA A 1 234 ? -19.911 21.332 42.540 1.00 70.50 234 ALA A O 1
ATOM 1845 N N . GLU A 1 235 ? -19.310 19.481 41.427 1.00 74.19 235 GLU A N 1
ATOM 1846 C CA . GLU A 1 235 ? -18.497 18.900 42.508 1.00 74.19 235 GLU A CA 1
ATOM 1847 C C . GLU A 1 235 ? -17.118 19.565 42.648 1.00 74.19 235 GLU A C 1
ATOM 1849 O O . GLU A 1 235 ? -16.549 19.581 43.733 1.00 74.19 235 GLU A O 1
ATOM 1854 N N . LEU A 1 236 ? -16.581 20.142 41.567 1.00 69.62 236 LEU A N 1
ATOM 1855 C CA . LEU A 1 236 ? -15.255 20.783 41.550 1.00 69.62 236 LEU A CA 1
ATOM 1856 C C . LEU A 1 236 ? -15.264 22.265 41.946 1.00 69.62 236 LEU A C 1
ATOM 1858 O O . LEU A 1 236 ? -14.201 22.839 42.180 1.00 69.62 236 LEU A O 1
ATOM 1862 N N . ARG A 1 237 ? -16.437 22.908 41.937 1.00 65.00 237 ARG A N 1
ATOM 1863 C CA . ARG A 1 237 ? -16.607 24.340 42.243 1.00 65.00 237 ARG A CA 1
ATOM 1864 C C . ARG A 1 237 ? -17.117 24.623 43.662 1.00 65.00 237 ARG A C 1
ATOM 1866 O O . ARG A 1 237 ? -17.258 25.800 43.995 1.00 65.00 237 ARG A O 1
ATOM 1873 N N . LEU A 1 238 ? -17.411 23.588 44.450 1.00 53.72 238 LEU A N 1
ATOM 1874 C CA . LEU A 1 238 ? -17.764 23.680 45.873 1.00 53.72 238 LEU A CA 1
ATOM 1875 C C . LEU A 1 238 ? -16.505 23.743 46.745 1.00 53.72 238 LEU A C 1
ATOM 1877 O O . LEU A 1 238 ? -16.546 24.491 47.747 1.00 53.72 238 LEU A O 1
#

Sequence (238 aa):
MRQTLQLLYPRLRKAAAQLPYLHRTLALVWQASAGWTTAWAALLVVQGLLPVATVYLTRAVVDRMVVVFRTQGDPEALRAAAGPALAMALVLLLSEGLRAVASYIRTAQADLVQDHITALIHRQSVQADLAFYESPEFYDHLHRARAEAAYRPVALLETLGGLLQNGLTLIAMAAVLSAFSPWIPALLLLCTLPALLVVLRYAVEQHQWRRRVTPDERRTWYYDWLLTSSDTAAELRL

Solvent-accessible surface area (backbone atoms only — not comparable to full-atom values): 12783 Å² total; per-residue (Å²): 112,71,69,60,55,65,63,45,53,67,50,54,53,51,52,59,69,45,51,80,52,48,61,59,55,51,51,53,48,41,75,62,36,47,70,56,53,50,56,48,52,55,48,39,54,54,58,24,46,47,63,53,54,52,52,58,32,49,50,53,32,51,60,31,48,55,50,20,63,75,57,75,61,39,71,67,42,50,57,66,29,46,56,40,45,50,51,42,52,50,51,53,54,48,50,54,51,52,50,54,52,51,50,51,53,51,50,56,47,40,52,47,46,30,52,53,48,51,53,52,51,52,55,51,59,72,71,49,59,72,75,47,67,76,34,68,67,51,45,51,52,51,53,49,46,58,65,45,56,56,49,51,63,46,54,48,50,52,53,52,49,52,50,51,29,52,49,45,28,51,51,48,48,40,54,57,39,36,75,77,38,68,60,56,45,54,52,53,50,61,66,43,48,63,56,52,53,52,52,53,50,50,53,52,50,52,51,52,49,51,66,67,44,49,64,56,55,52,49,51,52,50,51,51,46,51,75,68,35,77,84,43,47,65,74,76,72,112

Nearest PDB structures (foldseek):
  8t46-assembly1_B  TM=7.057E-01  e=2.744E-01  Homo sapiens
  6uzl-assembly1_B  TM=6.324E-01  e=7.096E-01  Escherichia coli
  4q4a-assembly1_A  TM=4.724E-01  e=2.738E+00  Thermotoga maritima MSB8
  8fmv-assembly1_C  TM=4.339E-01  e=5.245E+00  Bacillus subtilis subsp. subtilis str. 168